Protein AF-A0A7Y4RBD1-F1 (afdb_monomer)

Mean predicted aligned error: 9.97 Å

Secondary structure (DSSP, 8-state):
-----------------------PPPPSS-SSEEEEEE-GGGGGSSSP-SEE-TT-SSS-S-EEEETT-B-SSS-B-EEEEEEEE-TTSSSEEEEEEEEEEEEEB-SSSB--GGGT-EEEEEEEEE-S-EEE-STT---EEEE----SGGG--EEEEEE--SSS--EEEEEEE--TT--SSS--EEEEEE-STTSSSSS-TT-TTSS---EEEEEEEESS-TTSPPTT-EEEEEEEEEPPPHHHHHHHHHHHHHHHHTTSSSS----

Nearest PDB structures (foldseek):
  6yf7-assembly1_AA  TM=3.918E-01  e=2.976E+00  Marine phage AC
  8abt-assembly2_B  TM=4.233E-01  e=2.542E+00  Novosphingobium aromaticivorans DSM 12444
  2qux-assembly5_M  TM=3.491E-01  e=3.672E+00  Pseudomonas phage PP7
  6yfr-assembly1_AA  TM=3.112E-01  e=5.590E+00  Leviviridae sp.

Structure (mmCIF, N/CA/C/O backbone):
data_AF-A0A7Y4RBD1-F1
#
_entry.id   AF-A0A7Y4RBD1-F1
#
loop_
_atom_site.group_PDB
_atom_site.id
_atom_site.type_symbol
_atom_site.label_atom_id
_atom_site.label_alt_id
_atom_site.label_comp_id
_atom_site.label_asym_id
_atom_site.label_entity_id
_atom_site.label_seq_id
_atom_site.pdbx_PDB_ins_code
_atom_site.Cartn_x
_atom_site.Cartn_y
_atom_site.Cartn_z
_atom_site.occupancy
_atom_site.B_iso_or_equiv
_atom_site.auth_seq_id
_atom_site.auth_comp_id
_atom_site.auth_asym_id
_atom_site.auth_atom_id
_atom_site.pdbx_PDB_model_num
ATOM 1 N N . MET A 1 1 ? -43.561 -37.156 64.178 1.00 43.19 1 MET A N 1
ATOM 2 C CA . MET A 1 1 ? -43.029 -37.686 62.901 1.00 43.19 1 MET A CA 1
ATOM 3 C C . MET A 1 1 ? -43.975 -37.217 61.803 1.00 43.19 1 MET A C 1
ATOM 5 O O . MET A 1 1 ? -45.138 -37.554 61.901 1.00 43.19 1 MET A O 1
ATOM 9 N N . GLY A 1 2 ? -43.644 -36.384 60.822 1.00 47.69 2 GLY A N 1
ATOM 10 C CA . GLY A 1 2 ? -42.407 -35.719 60.418 1.00 47.69 2 GLY A CA 1
ATOM 11 C C . GLY A 1 2 ? -42.766 -34.388 59.729 1.00 47.69 2 GLY A C 1
ATOM 12 O O . GLY A 1 2 ? -43.916 -34.171 59.350 1.00 47.69 2 GLY A O 1
ATOM 13 N N . LEU A 1 3 ? -41.796 -33.476 59.694 1.00 46.38 3 LEU A N 1
ATOM 14 C CA . LEU A 1 3 ? -41.940 -32.044 59.426 1.00 46.38 3 LEU A CA 1
ATOM 15 C C . LEU A 1 3 ? -42.370 -31.683 57.993 1.00 46.38 3 LEU A C 1
ATOM 17 O O . LEU A 1 3 ? -41.981 -32.323 57.021 1.00 46.38 3 LEU A O 1
ATOM 21 N N . ARG A 1 4 ? -43.126 -30.581 57.909 1.00 51.19 4 ARG A N 1
ATOM 22 C CA . ARG A 1 4 ? -43.516 -29.851 56.696 1.00 51.19 4 ARG A CA 1
ATOM 23 C C . ARG A 1 4 ? -42.277 -29.228 56.039 1.00 51.19 4 ARG A C 1
ATOM 25 O O . ARG A 1 4 ? -41.539 -28.514 56.712 1.00 51.19 4 ARG A O 1
ATOM 32 N N . GLN A 1 5 ? -42.071 -29.464 54.744 1.00 52.91 5 GLN A N 1
ATOM 33 C CA . GLN A 1 5 ? -41.089 -28.731 53.941 1.00 52.91 5 GLN A CA 1
ATOM 34 C C . GLN A 1 5 ? -41.754 -27.485 53.352 1.00 52.91 5 GLN A C 1
ATOM 36 O O . GLN A 1 5 ? -42.644 -27.579 52.511 1.00 52.91 5 GLN A O 1
ATOM 41 N N . SER A 1 6 ? -41.332 -26.320 53.836 1.00 53.28 6 SER A N 1
ATOM 42 C CA . SER A 1 6 ? -41.699 -25.013 53.297 1.00 53.28 6 SER A CA 1
ATOM 43 C C . SER A 1 6 ? -40.675 -24.633 52.231 1.00 53.28 6 SER A C 1
ATOM 45 O O . SER A 1 6 ? -39.512 -24.392 52.551 1.00 53.28 6 SER A O 1
ATOM 47 N N . SER A 1 7 ? -41.084 -24.601 50.966 1.00 49.94 7 SER A N 1
ATOM 48 C CA . SER A 1 7 ? -40.247 -24.132 49.861 1.00 49.94 7 SER A CA 1
ATOM 49 C C . SER A 1 7 ? -40.145 -22.606 49.911 1.00 49.94 7 SER A C 1
ATOM 51 O O . SER A 1 7 ? -41.142 -21.904 49.755 1.00 49.94 7 SER A O 1
ATOM 53 N N . VAL A 1 8 ? -38.940 -22.094 50.155 1.00 46.81 8 VAL A N 1
ATOM 54 C CA . VAL A 1 8 ? -38.620 -20.665 50.077 1.00 46.81 8 VAL A CA 1
ATOM 55 C C . VAL A 1 8 ? -38.422 -20.312 48.603 1.00 46.81 8 VAL A C 1
ATOM 57 O O . VAL A 1 8 ? -37.475 -20.778 47.975 1.00 46.81 8 VAL A O 1
ATOM 60 N N . ALA A 1 9 ? -39.328 -19.512 48.043 1.00 48.12 9 ALA A N 1
ATOM 61 C CA . ALA A 1 9 ? -39.151 -18.922 46.723 1.00 48.12 9 ALA A CA 1
ATOM 62 C C . ALA A 1 9 ? -38.163 -17.749 46.829 1.00 48.12 9 ALA A C 1
ATOM 64 O O . ALA A 1 9 ? -38.445 -16.751 47.491 1.00 48.12 9 ALA A O 1
ATOM 65 N N . ALA A 1 10 ? -36.997 -17.882 46.199 1.00 50.62 10 ALA A N 1
ATOM 66 C CA . ALA A 1 10 ? -36.049 -16.789 46.037 1.00 50.62 10 ALA A CA 1
ATOM 67 C C . ALA A 1 10 ? -36.540 -15.862 44.914 1.00 50.62 10 ALA A C 1
ATOM 69 O O . ALA A 1 10 ? -36.564 -16.243 43.745 1.00 50.62 10 ALA A O 1
ATOM 70 N N . LEU A 1 11 ? -36.958 -14.652 45.283 1.00 50.50 11 LEU A N 1
ATOM 71 C CA . LEU A 1 11 ? -37.305 -13.584 44.351 1.00 50.50 11 LEU A CA 1
ATOM 72 C C . LEU A 1 11 ? -36.007 -12.883 43.917 1.00 50.50 11 LEU A C 1
ATOM 74 O O . LEU A 1 11 ? -35.424 -12.125 44.690 1.00 50.50 11 LEU A O 1
ATOM 78 N N . ALA A 1 12 ? -35.534 -13.157 42.702 1.00 48.00 12 ALA A N 1
ATOM 79 C CA . ALA A 1 12 ? -34.429 -12.418 42.100 1.00 48.00 12 ALA A CA 1
ATOM 80 C C . ALA A 1 12 ? -34.956 -11.079 41.558 1.00 48.00 12 ALA A C 1
ATOM 82 O O . ALA A 1 12 ? -35.738 -11.048 40.610 1.00 48.00 12 ALA A O 1
ATOM 83 N N . VAL A 1 13 ? -34.551 -9.971 42.181 1.00 46.75 13 VAL A N 1
ATOM 84 C CA . VAL A 1 13 ? -34.830 -8.614 41.691 1.00 46.75 13 VAL A CA 1
ATOM 85 C C . VAL A 1 13 ? -33.753 -8.254 40.670 1.00 46.75 13 VAL A C 1
ATOM 87 O O . VAL A 1 13 ? -32.614 -7.980 41.039 1.00 46.75 13 VAL A O 1
ATOM 90 N N . ALA A 1 14 ? -34.104 -8.271 39.385 1.00 44.75 14 ALA A N 1
ATOM 91 C CA . ALA A 1 14 ? -33.268 -7.723 38.323 1.00 44.75 14 ALA A CA 1
ATOM 92 C C . ALA A 1 14 ? -33.472 -6.201 38.271 1.00 44.75 14 ALA A C 1
ATOM 94 O O . ALA A 1 14 ? -34.523 -5.719 37.850 1.00 44.75 14 ALA A O 1
ATOM 95 N N . VAL A 1 15 ? -32.485 -5.438 38.741 1.00 48.25 15 VAL A N 1
ATOM 96 C CA . VAL A 1 15 ? -32.453 -3.980 38.576 1.00 48.25 15 VAL A CA 1
ATOM 97 C C . VAL A 1 15 ? -31.953 -3.685 37.162 1.00 48.25 15 VAL A C 1
ATOM 99 O O . VAL A 1 15 ? -30.775 -3.871 36.869 1.00 48.25 15 VAL A O 1
ATOM 102 N N . LEU A 1 16 ? -32.855 -3.249 36.281 1.00 37.78 16 LEU A N 1
ATOM 103 C CA . LEU A 1 16 ? -32.509 -2.745 34.952 1.00 37.78 16 LEU A CA 1
ATOM 104 C C . LEU A 1 16 ? -32.032 -1.292 35.098 1.00 37.78 16 LEU A C 1
ATOM 106 O O . LEU A 1 16 ? -32.837 -0.368 35.211 1.00 37.78 16 LEU A O 1
ATOM 110 N N . VAL A 1 17 ? -30.718 -1.087 35.148 1.00 45.19 17 VAL A N 1
ATOM 111 C CA . VAL A 1 17 ? -30.119 0.248 35.041 1.00 45.19 17 VAL A CA 1
ATOM 112 C C . VAL A 1 17 ? -30.058 0.598 33.555 1.00 45.19 17 VAL A C 1
ATOM 114 O O . VAL A 1 17 ? -29.161 0.146 32.851 1.00 45.19 17 VAL A O 1
ATOM 117 N N . LEU A 1 18 ? -31.021 1.386 33.063 1.00 45.66 18 LEU A N 1
ATOM 118 C CA . LEU A 1 18 ? -30.888 2.070 31.773 1.00 45.66 18 LEU A CA 1
ATOM 119 C C . LEU A 1 18 ? -29.942 3.262 31.958 1.00 45.66 18 LEU A C 1
ATOM 121 O O . LEU A 1 18 ? -30.374 4.388 32.202 1.00 45.66 18 LEU A O 1
ATOM 125 N N . GLY A 1 19 ? -28.640 2.997 31.898 1.00 47.56 19 GLY A N 1
ATOM 126 C CA . GLY A 1 19 ? -27.662 4.040 31.619 1.00 47.56 19 GLY A CA 1
ATOM 127 C C . GLY A 1 19 ? -27.772 4.423 30.147 1.00 47.56 19 GLY A C 1
ATOM 128 O O . GLY A 1 19 ? -27.856 3.542 29.293 1.00 47.56 19 GLY A O 1
ATOM 129 N N . ALA A 1 20 ? -27.783 5.722 29.849 1.00 47.00 20 ALA A N 1
ATOM 130 C CA . ALA A 1 20 ? -27.522 6.206 28.502 1.00 47.00 20 ALA A CA 1
ATOM 131 C C . ALA A 1 20 ? -26.067 5.856 28.166 1.00 47.00 20 ALA A C 1
ATOM 133 O O . ALA A 1 20 ? -25.147 6.607 28.479 1.00 47.00 20 ALA A O 1
ATOM 134 N N . VAL A 1 21 ? -25.856 4.662 27.622 1.00 50.75 21 VAL A N 1
ATOM 135 C CA . VAL A 1 21 ? -24.614 4.325 26.940 1.00 50.75 21 VAL A CA 1
ATOM 136 C C . VAL A 1 21 ? -24.579 5.195 25.694 1.00 50.75 21 VAL A C 1
ATOM 138 O O . VAL A 1 21 ? -25.470 5.106 24.849 1.00 50.75 21 VAL A O 1
ATOM 141 N N . GLY A 1 22 ? -23.610 6.109 25.630 1.00 52.59 22 GLY A N 1
ATOM 142 C CA . GLY A 1 22 ? -23.275 6.748 24.367 1.00 52.59 22 GLY A CA 1
ATOM 143 C C . GLY A 1 22 ? -22.964 5.629 23.385 1.00 52.59 22 GLY A C 1
ATOM 144 O O . GLY A 1 22 ? -22.126 4.780 23.678 1.00 52.59 22 GLY A O 1
ATOM 145 N N . VAL A 1 23 ? -23.710 5.571 22.288 1.00 55.53 23 VAL A N 1
ATOM 146 C CA . VAL A 1 23 ? -23.393 4.671 21.186 1.00 55.53 23 VAL A CA 1
ATOM 147 C C . VAL A 1 23 ? -22.118 5.241 20.576 1.00 55.53 23 VAL A C 1
ATOM 149 O O . VAL A 1 23 ? -22.179 6.247 19.877 1.00 55.53 23 VAL A O 1
ATOM 152 N N . GLN A 1 24 ? -20.962 4.684 20.935 1.00 60.91 24 GLN A N 1
ATOM 153 C CA . GLN A 1 24 ? -19.798 4.814 20.067 1.00 60.91 24 GLN A CA 1
ATOM 154 C C . GLN A 1 24 ? -20.126 4.016 18.809 1.00 60.91 24 GLN A C 1
ATOM 156 O O . GLN A 1 24 ? -20.654 2.906 18.916 1.00 60.91 24 GLN A O 1
ATOM 161 N N . ALA A 1 25 ? -19.901 4.618 17.643 1.00 63.06 25 ALA A N 1
ATOM 162 C CA . ALA A 1 25 ? -19.898 3.858 16.407 1.00 63.06 25 ALA A CA 1
ATOM 163 C C . ALA A 1 25 ? -18.820 2.778 16.547 1.00 63.06 25 ALA A C 1
ATOM 165 O O . ALA A 1 25 ? -17.717 3.064 17.024 1.00 63.06 25 ALA A O 1
ATOM 166 N N . ASP A 1 26 ? -19.172 1.536 16.222 1.00 68.31 26 ASP A N 1
ATOM 167 C CA . ASP A 1 26 ? -18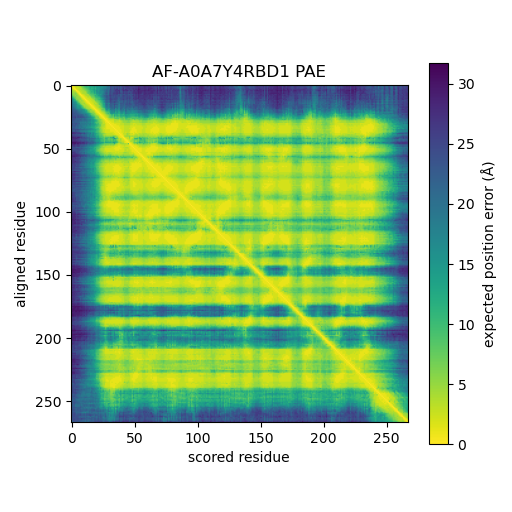.164 0.494 16.093 1.00 68.31 26 ASP A CA 1
ATOM 168 C C . ASP A 1 26 ? -17.244 0.911 14.936 1.00 68.31 26 ASP A C 1
ATOM 170 O O . ASP A 1 26 ? -17.756 1.370 13.913 1.00 68.31 26 ASP A O 1
ATOM 174 N N . PRO A 1 27 ? -15.913 0.808 15.086 1.00 73.69 27 PRO A N 1
ATOM 175 C CA . PRO A 1 27 ? -15.009 1.168 14.007 1.00 73.69 27 PRO A CA 1
ATOM 176 C C . PRO A 1 27 ? -15.310 0.305 12.780 1.00 73.69 27 PRO A C 1
ATOM 178 O O . PRO A 1 27 ? -15.583 -0.894 12.904 1.00 73.69 27 PRO A O 1
ATOM 181 N N . ILE A 1 28 ? -15.208 0.918 11.601 1.00 84.31 28 ILE A N 1
ATOM 182 C CA . ILE A 1 28 ? -15.445 0.282 10.299 1.00 84.31 28 ILE A CA 1
ATOM 183 C C . ILE A 1 28 ? -14.652 -1.023 10.114 1.00 84.31 28 ILE A C 1
ATOM 185 O O . ILE A 1 28 ? -15.106 -1.980 9.483 1.00 84.31 28 ILE A O 1
ATOM 189 N N . LEU A 1 29 ? -13.465 -1.078 10.723 1.00 88.94 29 LEU A N 1
ATOM 190 C CA . LEU A 1 29 ? -12.596 -2.240 10.813 1.00 88.94 29 LEU A CA 1
ATOM 191 C C . LEU A 1 29 ? -12.213 -2.488 12.273 1.00 88.94 29 LEU A C 1
ATOM 193 O O . LEU A 1 29 ? -11.872 -1.567 13.014 1.00 88.94 29 LEU A O 1
ATOM 197 N N . GLY A 1 30 ? -12.226 -3.757 12.676 1.00 90.81 30 GLY A N 1
ATOM 198 C CA . GLY A 1 30 ? -11.670 -4.181 13.957 1.00 90.81 30 GLY A CA 1
ATOM 199 C C . GLY A 1 30 ? -10.154 -4.368 13.886 1.00 90.81 30 GLY A C 1
ATOM 200 O O . GLY A 1 30 ? -9.563 -4.391 12.811 1.00 90.81 30 GLY A O 1
ATOM 201 N N . ASN A 1 31 ? -9.516 -4.559 15.042 1.00 93.44 31 ASN A N 1
ATOM 202 C CA . ASN A 1 31 ? -8.099 -4.921 15.072 1.00 93.44 31 ASN A CA 1
ATOM 203 C C . ASN A 1 31 ? -7.906 -6.335 14.513 1.00 93.44 31 ASN A C 1
ATOM 205 O O . ASN A 1 31 ? -8.300 -7.310 15.159 1.00 93.44 31 ASN A O 1
ATOM 209 N N . ASP A 1 32 ? -7.306 -6.436 13.331 1.00 95.56 32 ASP A N 1
ATOM 210 C CA . ASP A 1 32 ? -6.966 -7.686 12.657 1.00 95.56 32 ASP A CA 1
ATOM 211 C C . ASP A 1 32 ? -5.961 -7.412 11.525 1.00 95.56 32 ASP A C 1
ATOM 213 O O . ASP A 1 32 ? -5.637 -6.263 11.210 1.00 95.56 32 ASP A O 1
ATOM 217 N N . THR A 1 33 ? -5.499 -8.478 10.877 1.00 96.88 33 THR A N 1
ATOM 218 C CA . THR A 1 33 ? -4.824 -8.388 9.586 1.00 96.88 33 THR A CA 1
ATOM 219 C C . THR A 1 33 ? -5.824 -8.666 8.469 1.00 96.88 33 THR A C 1
ATOM 221 O O . THR A 1 33 ? -6.526 -9.669 8.510 1.00 96.88 33 THR A O 1
ATOM 224 N N . TYR A 1 34 ? -5.843 -7.837 7.433 1.00 97.00 34 TYR A N 1
ATOM 225 C CA . TYR A 1 34 ? -6.737 -7.937 6.279 1.00 97.00 34 TYR A CA 1
ATOM 226 C C . TYR A 1 34 ? -5.944 -8.132 4.990 1.00 97.00 34 TYR A C 1
ATOM 228 O O . TYR A 1 34 ? -4.826 -7.627 4.874 1.00 97.00 34 TYR A O 1
ATOM 236 N N . PHE A 1 35 ? -6.515 -8.838 4.013 1.00 97.50 35 PHE A N 1
ATOM 237 C CA . PHE A 1 35 ? -5.991 -8.812 2.645 1.00 97.50 35 PHE A CA 1
ATOM 238 C C . PHE A 1 35 ? -6.267 -7.456 1.990 1.00 97.50 35 PHE A C 1
ATOM 240 O O . PHE A 1 35 ? -7.248 -6.792 2.320 1.00 97.50 35 PHE A O 1
ATOM 247 N N . LEU A 1 36 ? -5.407 -7.037 1.067 1.00 97.31 36 LEU A N 1
ATOM 248 C CA . LEU A 1 36 ? -5.604 -5.842 0.252 1.00 97.31 36 LEU A CA 1
ATOM 249 C C . LEU A 1 36 ? -5.723 -6.219 -1.221 1.00 97.31 36 LEU A C 1
ATOM 251 O O . LEU A 1 36 ? -4.966 -7.052 -1.714 1.00 97.31 36 LEU A O 1
ATOM 255 N N . HIS A 1 37 ? -6.622 -5.536 -1.922 1.00 95.69 37 HIS A N 1
ATOM 256 C CA . HIS A 1 37 ? -6.875 -5.721 -3.350 1.00 95.69 37 HIS A CA 1
ATOM 257 C C . HIS A 1 37 ? -6.731 -4.400 -4.094 1.00 95.69 37 HIS A C 1
ATOM 259 O O . HIS A 1 37 ? -6.863 -3.325 -3.498 1.00 95.69 37 HIS A O 1
ATOM 265 N N . ASN A 1 38 ? -6.507 -4.443 -5.406 1.00 94.56 38 ASN A N 1
ATOM 266 C CA . ASN A 1 38 ? -6.506 -3.212 -6.185 1.00 94.56 38 ASN A CA 1
ATOM 267 C C . ASN A 1 38 ? -7.878 -2.542 -6.105 1.00 94.56 38 ASN A C 1
ATOM 269 O O . ASN A 1 38 ? -8.924 -3.195 -6.122 1.00 94.56 38 ASN A O 1
ATOM 273 N N . HIS A 1 39 ? -7.893 -1.215 -6.097 1.00 91.12 39 HIS A N 1
ATOM 274 C CA . HIS A 1 39 ? -9.149 -0.505 -6.274 1.00 91.12 39 HIS A CA 1
ATOM 275 C C . HIS A 1 39 ? -9.611 -0.597 -7.740 1.00 91.12 39 HIS A C 1
ATOM 277 O O . HIS A 1 39 ? -8.777 -0.431 -8.635 1.00 91.12 39 HIS A O 1
ATOM 283 N N . PRO A 1 40 ? -10.917 -0.742 -8.038 1.00 87.56 40 PRO A N 1
ATOM 284 C CA . PRO A 1 40 ? -11.424 -0.736 -9.417 1.00 87.56 40 PRO A CA 1
ATOM 285 C C . PRO A 1 40 ? -10.969 0.485 -10.248 1.00 87.56 40 PRO A C 1
ATOM 287 O O . PRO A 1 40 ? -10.666 0.361 -11.441 1.00 87.56 40 PRO A O 1
ATOM 290 N N . ASP A 1 41 ? -10.834 1.646 -9.598 1.00 82.94 41 ASP A N 1
ATOM 291 C CA . ASP A 1 41 ? -10.324 2.888 -10.209 1.00 82.94 41 ASP A CA 1
ATOM 292 C C . ASP A 1 41 ? -8.837 2.886 -10.554 1.00 82.94 41 ASP A C 1
ATOM 294 O O . ASP A 1 41 ? -8.406 3.745 -11.327 1.00 82.94 41 ASP A O 1
ATOM 298 N N . GLY A 1 42 ? -8.041 1.937 -10.058 1.00 77.19 42 GLY A N 1
ATOM 299 C CA . GLY A 1 42 ? -6.645 1.822 -10.485 1.00 77.19 42 GLY A CA 1
ATOM 300 C C . GLY A 1 42 ? -6.544 1.654 -12.008 1.00 77.19 42 GLY A C 1
ATOM 301 O O . GLY A 1 42 ? -5.620 2.151 -12.645 1.00 77.19 42 GLY A O 1
ATOM 302 N N . SER A 1 43 ? -7.572 1.069 -12.637 1.00 76.81 43 SER A N 1
ATOM 303 C CA . SER A 1 43 ? -7.661 0.918 -14.094 1.00 76.81 43 SER A CA 1
ATOM 304 C C . SER A 1 43 ? -7.876 2.226 -14.872 1.00 76.81 43 SER A C 1
ATOM 306 O O . SER A 1 43 ? -7.662 2.243 -16.085 1.00 76.81 43 SER A O 1
ATOM 308 N N . VAL A 1 44 ? -8.251 3.333 -14.213 1.00 74.06 44 VAL A N 1
ATOM 309 C CA . VAL A 1 44 ? -8.372 4.661 -14.852 1.00 74.06 44 VAL A CA 1
ATOM 310 C C . VAL A 1 44 ? -7.014 5.146 -15.368 1.00 74.06 44 VAL A C 1
ATOM 312 O O . VAL A 1 44 ? -6.948 5.909 -16.336 1.00 74.06 44 VAL A O 1
ATOM 315 N N . ARG A 1 45 ? -5.919 4.686 -14.753 1.00 70.88 45 ARG A N 1
ATOM 316 C CA . ARG A 1 45 ? -4.543 4.942 -15.187 1.00 70.88 45 ARG A CA 1
ATOM 317 C C . ARG A 1 45 ? -3.811 3.607 -15.360 1.00 70.88 45 ARG A C 1
ATOM 319 O O . ARG A 1 45 ? -2.990 3.271 -14.515 1.00 70.88 45 ARG A O 1
ATOM 326 N N . PRO A 1 46 ? -4.117 2.853 -16.432 1.00 72.56 46 PRO A N 1
ATOM 327 C CA . PRO A 1 46 ? -3.671 1.474 -16.579 1.00 72.56 46 PRO A CA 1
ATOM 328 C C . PRO A 1 46 ? -2.137 1.345 -16.523 1.00 72.56 46 PRO A C 1
ATOM 330 O O . PRO A 1 46 ? -1.451 2.241 -17.030 1.00 72.56 46 PRO A O 1
ATOM 333 N N . PRO A 1 47 ? -1.602 0.227 -15.983 1.00 82.56 47 PRO A N 1
ATOM 334 C CA . PRO A 1 47 ? -2.324 -0.962 -15.516 1.00 82.56 47 PRO A CA 1
ATOM 335 C C . PRO A 1 47 ? -3.051 -0.739 -14.180 1.00 82.56 47 PRO A C 1
ATOM 337 O O . PRO A 1 47 ? -2.827 0.258 -13.504 1.00 82.56 47 PRO A O 1
ATOM 340 N N . LEU A 1 48 ? -3.954 -1.664 -13.836 1.00 89.44 48 LEU A N 1
ATOM 341 C CA . LEU A 1 48 ? -4.609 -1.707 -12.526 1.00 89.44 48 LEU A CA 1
ATOM 342 C C . LEU A 1 48 ? -3.541 -1.796 -11.420 1.00 89.44 48 LEU A C 1
ATOM 344 O O . LEU A 1 48 ? -2.554 -2.508 -11.591 1.00 89.44 48 LEU A O 1
ATOM 348 N N . TYR A 1 49 ? -3.720 -1.056 -10.326 1.00 94.25 49 TYR A N 1
ATOM 349 C CA . TYR A 1 49 ? -2.721 -0.962 -9.265 1.00 94.25 49 TYR A CA 1
ATOM 350 C C . TYR A 1 49 ? -3.355 -0.741 -7.889 1.00 94.25 49 TYR A C 1
ATOM 352 O O . TYR A 1 49 ? -4.452 -0.186 -7.790 1.00 94.25 49 TYR A O 1
ATOM 360 N N . GLY A 1 50 ? -2.623 -1.152 -6.853 1.00 95.81 50 GLY A N 1
ATOM 361 C CA . GLY A 1 50 ? -2.875 -0.851 -5.443 1.00 95.81 50 GLY A CA 1
ATOM 362 C C . GLY A 1 50 ? -1.894 0.183 -4.880 1.00 95.81 50 GLY A C 1
ATOM 363 O O . GLY A 1 50 ? -2.210 0.918 -3.943 1.00 95.81 50 GLY A O 1
ATOM 364 N N . LEU A 1 51 ? -0.712 0.275 -5.502 1.00 97.06 51 LEU A N 1
ATOM 365 C CA . LEU A 1 51 ? 0.337 1.251 -5.217 1.00 97.06 51 LEU A CA 1
ATOM 366 C C . LEU A 1 51 ? 0.921 1.808 -6.521 1.00 97.06 51 LEU A C 1
ATOM 368 O O . LEU A 1 51 ? 1.207 1.058 -7.462 1.00 97.06 51 LEU A O 1
ATOM 372 N N . ARG A 1 52 ? 1.151 3.121 -6.559 1.00 95.50 52 ARG A N 1
ATOM 373 C CA . ARG A 1 52 ? 1.842 3.812 -7.650 1.00 95.50 52 ARG A CA 1
ATOM 374 C C . ARG A 1 52 ? 2.976 4.673 -7.102 1.00 95.50 52 ARG A C 1
ATOM 376 O O . ARG A 1 52 ? 2.786 5.397 -6.134 1.00 95.50 52 ARG A O 1
ATOM 383 N N . LEU A 1 53 ? 4.152 4.600 -7.728 1.00 95.06 53 LEU A N 1
ATOM 384 C CA . LEU A 1 53 ? 5.369 5.319 -7.327 1.00 95.06 53 LEU A CA 1
ATOM 385 C C . LEU A 1 53 ? 6.082 5.894 -8.559 1.00 95.06 53 LEU A C 1
ATOM 387 O O . LEU A 1 53 ? 7.065 5.351 -9.056 1.00 95.06 53 LEU A O 1
ATOM 391 N N . ASP A 1 54 ? 5.591 7.001 -9.103 1.00 92.12 54 ASP A N 1
ATOM 392 C CA . ASP A 1 54 ? 6.152 7.547 -10.344 1.00 92.12 54 ASP A CA 1
ATOM 393 C C . ASP A 1 54 ? 7.639 7.923 -10.185 1.00 92.12 54 ASP A C 1
ATOM 395 O O . ASP A 1 54 ? 8.059 8.522 -9.195 1.00 92.12 54 ASP A O 1
ATOM 399 N N . ASN A 1 55 ? 8.440 7.614 -11.203 1.00 91.81 55 ASN A N 1
ATOM 400 C CA . ASN A 1 55 ? 9.893 7.786 -11.238 1.00 91.81 55 ASN A CA 1
ATOM 401 C C . ASN A 1 55 ? 10.640 6.998 -10.144 1.00 91.81 55 ASN A C 1
ATOM 403 O O . ASN A 1 55 ? 11.651 7.466 -9.624 1.00 91.81 55 ASN A O 1
ATOM 407 N N . LEU A 1 56 ? 10.159 5.803 -9.788 1.00 89.12 56 LEU A N 1
ATOM 408 C CA . LEU A 1 56 ? 10.858 4.897 -8.877 1.00 89.12 56 LEU A CA 1
ATOM 409 C C . LEU A 1 56 ? 12.141 4.342 -9.523 1.00 89.12 56 LEU A C 1
ATOM 411 O O . LEU A 1 56 ? 12.132 3.378 -10.286 1.00 89.12 56 LEU A O 1
ATOM 415 N N . GLY A 1 57 ? 13.278 4.951 -9.204 1.00 81.69 57 GLY A N 1
ATOM 416 C CA . GLY A 1 57 ? 14.595 4.501 -9.649 1.00 81.69 57 GLY A CA 1
ATOM 417 C C . GLY A 1 57 ? 15.197 5.352 -10.761 1.00 81.69 57 GLY A C 1
ATOM 418 O O . GLY A 1 57 ? 14.967 6.552 -10.852 1.00 81.69 57 GLY A O 1
ATOM 419 N N . THR A 1 58 ? 16.056 4.746 -11.583 1.00 80.44 58 THR A N 1
ATOM 420 C CA . THR A 1 58 ? 16.912 5.492 -12.525 1.00 80.44 58 THR A CA 1
ATOM 421 C C . THR A 1 58 ? 16.240 5.819 -13.855 1.00 80.44 58 THR A C 1
ATOM 423 O O . THR A 1 58 ? 16.742 6.656 -14.606 1.00 80.44 58 THR A O 1
ATOM 426 N N . VAL A 1 59 ? 15.120 5.164 -14.168 1.00 85.69 59 VAL A N 1
ATOM 427 C CA . VAL A 1 59 ? 14.357 5.384 -15.398 1.00 85.69 59 VAL A CA 1
ATOM 428 C C . VAL A 1 59 ? 13.081 6.133 -15.048 1.00 85.69 59 VAL A C 1
ATOM 430 O O . VAL A 1 59 ? 12.273 5.641 -14.263 1.00 85.69 59 VAL A O 1
ATOM 433 N N . ALA A 1 60 ? 12.905 7.309 -15.651 1.00 90.69 60 ALA A N 1
ATOM 434 C CA . ALA A 1 60 ? 11.693 8.103 -15.502 1.00 90.69 60 ALA A CA 1
ATOM 435 C C . ALA A 1 60 ? 10.483 7.390 -16.126 1.00 90.69 60 ALA A C 1
ATOM 437 O O . ALA A 1 60 ? 10.597 6.786 -17.196 1.00 90.69 60 ALA A O 1
ATOM 438 N N . GLY A 1 61 ? 9.327 7.501 -15.479 1.00 91.56 61 GLY A N 1
ATOM 439 C CA . GLY A 1 61 ? 8.074 6.897 -15.921 1.00 91.56 61 GLY A CA 1
ATOM 440 C C . GLY A 1 61 ? 7.184 6.468 -14.762 1.00 91.56 61 GLY A C 1
ATOM 441 O O . GLY A 1 61 ? 7.542 6.620 -13.597 1.00 91.56 61 GLY A O 1
ATOM 442 N N . ASP A 1 62 ? 6.021 5.927 -15.093 1.00 91.94 62 ASP A N 1
ATOM 443 C CA . ASP A 1 62 ? 5.027 5.516 -14.105 1.00 91.94 62 ASP A CA 1
ATOM 444 C C . ASP A 1 62 ? 5.389 4.127 -13.575 1.00 91.94 62 ASP A C 1
ATOM 446 O O . ASP A 1 62 ? 5.547 3.201 -14.372 1.00 91.94 62 ASP A O 1
ATOM 450 N N . TYR A 1 63 ? 5.504 3.956 -12.258 1.00 94.62 63 TYR A N 1
ATOM 451 C CA . TYR A 1 63 ? 5.673 2.629 -11.659 1.00 94.62 63 TYR A CA 1
ATOM 452 C C . TYR A 1 63 ? 4.407 2.257 -10.923 1.00 94.62 63 TYR A C 1
ATOM 454 O O . TYR A 1 63 ? 3.895 3.034 -10.124 1.00 94.62 63 TYR A O 1
ATOM 462 N N . THR A 1 64 ? 3.907 1.064 -11.206 1.00 95.69 64 THR A N 1
ATOM 463 C CA . THR A 1 64 ? 2.637 0.568 -10.672 1.00 95.69 64 THR A CA 1
ATOM 464 C C . THR A 1 64 ? 2.838 -0.828 -10.118 1.00 95.69 64 THR A C 1
ATOM 466 O O . THR A 1 64 ? 3.665 -1.588 -10.629 1.00 95.69 64 THR A O 1
ATOM 469 N N . PHE A 1 65 ? 2.090 -1.152 -9.074 1.00 96.75 65 PHE A N 1
ATOM 470 C CA . PHE A 1 65 ? 2.191 -2.411 -8.353 1.00 96.75 65 PHE A CA 1
ATOM 471 C C . PHE A 1 65 ? 0.790 -2.975 -8.141 1.00 96.75 65 PHE A C 1
ATOM 473 O O . PHE A 1 65 ? -0.086 -2.296 -7.602 1.00 96.75 65 PHE A O 1
ATOM 480 N N . ASP A 1 66 ? 0.589 -4.193 -8.629 1.00 96.56 66 ASP A N 1
ATOM 481 C CA . ASP A 1 66 ? -0.699 -4.873 -8.725 1.00 96.56 66 ASP A CA 1
ATOM 482 C C . ASP A 1 66 ? -0.856 -5.841 -7.547 1.00 96.56 66 ASP A C 1
ATOM 484 O O . ASP A 1 66 ? -0.091 -6.794 -7.409 1.00 96.56 66 ASP A O 1
ATOM 488 N N . PHE A 1 67 ? -1.838 -5.574 -6.685 1.00 97.56 67 PHE A N 1
ATOM 489 C CA . PHE A 1 67 ? -2.098 -6.339 -5.460 1.00 97.56 67 PHE A CA 1
ATOM 490 C C . PHE A 1 67 ? -2.794 -7.679 -5.734 1.00 97.56 67 PHE A C 1
ATOM 492 O O . PHE A 1 67 ? -2.785 -8.553 -4.874 1.00 97.56 67 PHE A O 1
ATOM 499 N N . ASP A 1 68 ? -3.338 -7.860 -6.939 1.00 96.69 68 ASP A N 1
ATOM 500 C CA . ASP A 1 68 ? -4.073 -9.050 -7.373 1.00 96.69 68 ASP A CA 1
ATOM 501 C C . ASP A 1 68 ? -3.327 -9.822 -8.476 1.00 96.69 68 ASP A C 1
ATOM 503 O O . ASP A 1 68 ? -3.888 -10.723 -9.112 1.00 96.69 68 ASP A O 1
ATOM 507 N N . TYR A 1 69 ? -2.058 -9.481 -8.733 1.00 96.12 69 TYR A N 1
ATOM 508 C CA . TYR A 1 69 ? -1.281 -10.118 -9.787 1.00 96.12 69 TYR A CA 1
ATOM 509 C C . TYR A 1 69 ? -1.073 -11.605 -9.498 1.00 96.12 69 TYR A C 1
ATOM 511 O O . TYR A 1 69 ? -0.716 -12.000 -8.388 1.00 96.12 69 TYR A O 1
ATOM 519 N N . SER A 1 70 ? -1.203 -12.433 -10.535 1.00 96.25 70 SER A N 1
ATOM 520 C CA . SER A 1 70 ? -0.837 -13.848 -10.506 1.00 96.25 70 SER A CA 1
ATOM 521 C C . SER A 1 70 ? -0.030 -14.208 -11.747 1.00 96.25 70 SER A C 1
ATOM 523 O O . SER A 1 70 ? -0.427 -13.894 -12.871 1.00 96.25 70 SER A O 1
ATOM 525 N N . ASP A 1 71 ? 1.085 -14.915 -11.561 1.00 94.06 71 ASP A N 1
ATOM 526 C CA . ASP A 1 71 ? 1.951 -15.347 -12.665 1.00 94.06 71 ASP A CA 1
ATOM 527 C C . ASP A 1 71 ? 1.425 -16.592 -13.407 1.00 94.06 71 ASP A C 1
ATOM 529 O O . ASP A 1 71 ? 2.016 -17.043 -14.390 1.00 94.06 71 ASP A O 1
ATOM 533 N N . GLY A 1 72 ? 0.321 -17.181 -12.929 1.00 95.69 72 GLY A N 1
ATOM 534 C CA . GLY A 1 72 ? -0.253 -18.424 -13.451 1.00 95.69 72 GLY A CA 1
ATOM 535 C C . GLY A 1 72 ? 0.573 -19.688 -13.159 1.00 95.69 72 GLY A C 1
ATOM 536 O O . GLY A 1 72 ? 0.115 -20.792 -13.454 1.00 95.69 72 GLY A O 1
ATOM 537 N N . ALA A 1 73 ? 1.757 -19.553 -12.557 1.00 94.31 73 ALA A N 1
ATOM 538 C CA . ALA A 1 73 ? 2.624 -20.632 -12.084 1.00 94.31 73 ALA A CA 1
ATOM 539 C C . ALA A 1 73 ? 2.476 -20.890 -10.571 1.00 94.31 73 ALA A C 1
ATOM 541 O O . ALA A 1 73 ? 3.153 -21.757 -10.017 1.00 94.31 73 ALA A O 1
ATOM 542 N N . GLY A 1 74 ? 1.546 -20.187 -9.922 1.00 94.44 74 GLY A N 1
ATOM 543 C CA . GLY A 1 74 ? 1.184 -20.376 -8.520 1.00 94.44 74 GLY A CA 1
ATOM 544 C C . GLY A 1 74 ? 1.767 -19.325 -7.583 1.00 94.44 74 GLY A C 1
ATOM 545 O O . GLY A 1 74 ? 1.566 -19.445 -6.376 1.00 94.44 74 GLY A O 1
ATOM 546 N N . ARG A 1 75 ? 2.446 -18.300 -8.109 1.00 96.56 75 ARG A N 1
ATOM 547 C CA . ARG A 1 75 ? 2.849 -17.132 -7.331 1.00 96.56 75 ARG A CA 1
ATOM 548 C C . ARG A 1 75 ? 1.877 -15.990 -7.592 1.00 96.56 75 ARG A C 1
ATOM 550 O O . ARG A 1 75 ? 1.536 -15.705 -8.739 1.00 96.56 75 ARG A O 1
ATOM 557 N N . SER A 1 76 ? 1.410 -15.368 -6.520 1.00 97.44 76 SER A N 1
ATOM 558 C CA . SER A 1 76 ? 0.490 -14.235 -6.586 1.00 97.44 76 SER A CA 1
ATOM 559 C C . SER A 1 76 ? 0.898 -13.201 -5.549 1.00 97.44 76 SER A C 1
ATOM 561 O O . SER A 1 76 ? 1.550 -13.555 -4.567 1.00 97.44 76 SER A O 1
ATOM 563 N N . SER A 1 77 ? 0.528 -11.949 -5.779 1.00 98.25 77 SER A N 1
ATOM 564 C CA . SER A 1 77 ? 0.680 -10.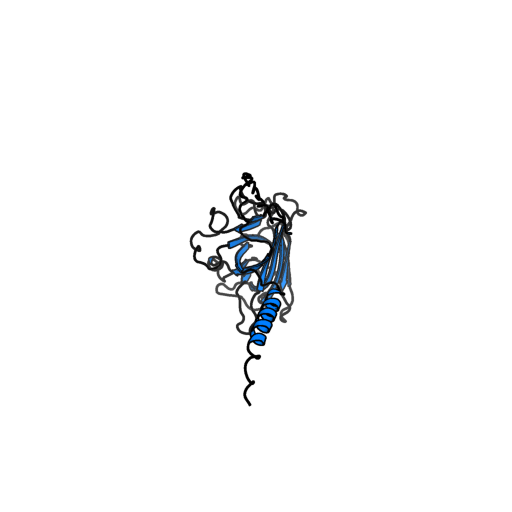896 -4.781 1.00 98.25 77 SER A CA 1
ATOM 565 C C . SER A 1 77 ? -0.117 -11.222 -3.512 1.00 98.25 77 SER A C 1
ATOM 567 O O . SER A 1 77 ? -1.136 -11.910 -3.557 1.00 98.25 77 SER A O 1
ATOM 569 N N . ASP A 1 78 ? 0.408 -10.783 -2.372 1.00 98.12 78 ASP A N 1
ATOM 570 C CA . ASP A 1 78 ? -0.115 -11.034 -1.025 1.00 98.12 78 ASP A CA 1
ATOM 571 C C . ASP A 1 78 ? 0.111 -9.771 -0.194 1.00 98.12 78 ASP A C 1
ATOM 573 O O . ASP A 1 78 ? 0.989 -9.713 0.670 1.00 98.12 78 ASP A O 1
ATOM 577 N N . MET A 1 79 ? -0.640 -8.724 -0.542 1.00 98.56 79 MET A N 1
ATOM 578 C CA . MET A 1 79 ? -0.636 -7.446 0.161 1.00 98.56 79 MET A CA 1
ATOM 579 C C . MET A 1 79 ? -1.640 -7.464 1.307 1.00 98.56 79 MET A C 1
ATOM 581 O O . MET A 1 79 ? -2.734 -8.020 1.197 1.00 98.56 79 MET A O 1
ATOM 585 N N . ARG A 1 80 ? -1.249 -6.866 2.431 1.00 98.44 80 ARG A N 1
ATOM 586 C CA . ARG A 1 80 ? -1.969 -6.939 3.699 1.00 98.44 80 ARG A CA 1
ATOM 587 C C . ARG A 1 80 ? -1.967 -5.611 4.430 1.00 98.44 80 ARG A C 1
ATOM 589 O O . ARG A 1 80 ? -1.061 -4.793 4.271 1.00 98.44 80 ARG A O 1
ATOM 596 N N . LEU A 1 81 ? -2.972 -5.451 5.277 1.00 98.06 81 LEU A N 1
ATOM 597 C CA . LEU A 1 81 ? -3.104 -4.356 6.223 1.00 98.06 81 LEU A CA 1
ATOM 598 C C . LEU A 1 81 ? -3.204 -4.935 7.629 1.00 98.06 81 LEU A C 1
ATOM 600 O O . LEU A 1 81 ? -4.116 -5.705 7.895 1.00 98.06 81 LEU A O 1
ATOM 604 N N . ASP A 1 82 ? -2.278 -4.582 8.513 1.00 97.75 82 ASP A N 1
ATOM 605 C CA . ASP A 1 82 ? -2.389 -4.852 9.949 1.00 97.75 82 ASP A CA 1
ATOM 606 C C . ASP A 1 82 ? -2.966 -3.615 10.634 1.00 97.75 82 ASP A C 1
ATOM 608 O O . ASP A 1 82 ? -2.378 -2.530 10.552 1.00 97.75 82 ASP A O 1
ATOM 612 N N . LEU A 1 83 ? -4.123 -3.776 11.273 1.00 95.75 83 LEU A N 1
ATOM 613 C CA . LEU A 1 83 ? -4.814 -2.714 11.987 1.00 95.75 83 LEU A CA 1
ATOM 614 C C . LEU A 1 83 ? -4.747 -2.974 13.488 1.00 95.75 83 LEU A C 1
ATOM 616 O O . LEU A 1 83 ? -5.218 -3.998 13.982 1.00 95.75 83 LEU A O 1
ATOM 620 N N . ASN A 1 84 ? -4.193 -2.019 14.227 1.00 94.94 84 ASN A N 1
ATOM 621 C CA . ASN A 1 84 ? -4.119 -2.091 15.679 1.00 94.94 84 ASN A CA 1
ATOM 622 C C . ASN A 1 84 ? -4.476 -0.735 16.284 1.00 94.94 84 ASN A C 1
ATOM 624 O O . ASN A 1 84 ? -3.604 0.101 16.504 1.00 94.94 84 ASN A O 1
ATOM 628 N N . LEU A 1 85 ? -5.767 -0.529 16.519 1.00 91.00 85 LEU A N 1
ATOM 629 C CA . LEU A 1 85 ? -6.336 0.657 17.140 1.00 91.00 85 LEU A CA 1
ATOM 630 C C . LEU A 1 85 ? -6.378 0.523 18.662 1.00 91.00 85 LEU A C 1
ATOM 632 O O . LEU A 1 85 ? -6.602 -0.562 19.213 1.00 91.00 85 LEU A O 1
ATOM 636 N N . ASP A 1 86 ? -6.221 1.650 19.343 1.00 89.75 86 ASP A N 1
ATOM 637 C CA . ASP A 1 86 ? -6.519 1.774 20.762 1.00 89.75 86 ASP A CA 1
ATOM 638 C C . ASP A 1 86 ? -8.023 1.601 21.018 1.00 89.75 86 ASP A C 1
ATOM 640 O O . ASP A 1 86 ? -8.863 1.768 20.134 1.00 89.75 86 ASP A O 1
ATOM 644 N N . ALA A 1 87 ? -8.387 1.276 22.260 1.00 84.81 87 ALA A N 1
ATOM 645 C CA . ALA A 1 87 ? -9.772 0.963 22.623 1.00 84.81 87 ALA A CA 1
ATOM 646 C C . ALA A 1 87 ? -10.769 2.113 22.384 1.00 84.81 87 ALA A C 1
ATOM 648 O O . ALA A 1 87 ? -11.971 1.865 22.326 1.00 84.81 87 ALA A O 1
ATOM 649 N N . ASP A 1 88 ? -10.291 3.355 22.295 1.00 79.81 88 ASP A N 1
ATOM 650 C CA . ASP A 1 88 ? -11.106 4.532 21.997 1.00 79.81 88 ASP A CA 1
ATOM 651 C C . ASP A 1 88 ? -11.042 4.972 20.524 1.00 79.81 88 ASP A C 1
ATOM 653 O O . ASP A 1 88 ? -11.713 5.938 20.168 1.00 79.81 88 ASP A O 1
ATOM 657 N N . GLY A 1 89 ? -10.276 4.271 19.677 1.00 78.06 89 GLY A N 1
ATOM 658 C CA . GLY A 1 89 ? -10.112 4.579 18.255 1.00 78.06 89 GLY A CA 1
ATOM 659 C C . GLY A 1 89 ? -9.351 5.879 17.970 1.00 78.06 89 GLY A C 1
ATOM 660 O O . GLY A 1 89 ? -9.307 6.310 16.823 1.00 78.06 89 GLY A O 1
ATOM 661 N N . THR A 1 90 ? -8.761 6.520 18.987 1.00 80.06 90 THR A N 1
ATOM 662 C CA . THR A 1 90 ? -8.058 7.812 18.835 1.00 80.06 90 THR A CA 1
ATOM 663 C C . THR A 1 90 ? -6.551 7.674 18.628 1.00 80.06 90 THR A C 1
ATOM 665 O O . THR A 1 90 ? -5.841 8.668 18.498 1.00 80.06 90 THR A O 1
ATOM 668 N N . GLY A 1 91 ? -6.057 6.441 18.618 1.00 86.62 91 GLY A N 1
ATOM 669 C CA . GLY A 1 91 ? -4.656 6.099 18.440 1.00 86.62 91 GLY A CA 1
ATOM 670 C C . GLY A 1 91 ? -4.518 4.678 17.917 1.00 86.62 91 GLY A C 1
ATOM 671 O O . GLY A 1 91 ? -5.494 3.927 17.840 1.00 86.62 91 GLY A O 1
ATOM 672 N N . GLY A 1 92 ? -3.307 4.320 17.509 1.00 92.06 92 GLY A N 1
ATOM 673 C CA . GLY A 1 92 ? -3.014 2.999 16.979 1.00 92.06 92 GLY A CA 1
ATOM 674 C C . GLY A 1 92 ? -1.970 3.020 15.880 1.00 92.06 92 GLY A C 1
ATOM 675 O O . GLY A 1 92 ? -1.265 4.008 15.675 1.00 92.06 92 GLY A O 1
ATOM 676 N N . THR A 1 93 ? -1.888 1.904 15.170 1.00 95.31 93 THR A N 1
ATOM 677 C CA . THR A 1 93 ? -0.991 1.725 14.035 1.00 95.31 93 THR A CA 1
ATOM 678 C C . THR A 1 93 ? -1.721 1.093 12.861 1.00 95.31 93 THR A C 1
ATOM 680 O O . THR A 1 93 ? -2.539 0.190 13.050 1.00 95.31 93 THR A O 1
ATOM 683 N N . ILE A 1 94 ? -1.355 1.510 11.652 1.00 95.88 94 ILE A N 1
ATOM 684 C CA . ILE A 1 94 ? -1.755 0.868 10.399 1.00 95.88 94 ILE A CA 1
ATOM 685 C C . ILE A 1 94 ? -0.475 0.454 9.686 1.00 95.88 94 ILE A C 1
ATOM 687 O O . ILE A 1 94 ? 0.348 1.305 9.356 1.00 95.88 94 ILE A O 1
ATOM 691 N N . ARG A 1 95 ? -0.292 -0.837 9.425 1.00 98.00 95 ARG A N 1
ATOM 692 C CA . ARG A 1 95 ? 0.846 -1.325 8.641 1.00 98.00 95 ARG A CA 1
ATOM 693 C C . ARG A 1 95 ? 0.359 -1.893 7.321 1.00 98.00 95 ARG A C 1
ATOM 695 O O . ARG A 1 95 ? -0.404 -2.850 7.326 1.00 98.00 95 ARG A O 1
ATOM 702 N N . ILE A 1 96 ? 0.832 -1.351 6.206 1.00 98.44 96 ILE A N 1
ATOM 703 C CA . ILE A 1 96 ? 0.581 -1.881 4.863 1.00 98.44 96 ILE A CA 1
ATOM 704 C C . ILE A 1 96 ? 1.833 -2.629 4.424 1.00 98.44 96 ILE A C 1
ATOM 706 O O . ILE A 1 96 ? 2.901 -2.032 4.301 1.00 98.44 96 ILE A O 1
ATOM 710 N N . PHE A 1 97 ? 1.728 -3.937 4.217 1.00 98.81 97 PHE A N 1
ATOM 711 C CA . PHE A 1 97 ? 2.894 -4.777 3.955 1.00 98.81 97 PHE A CA 1
ATOM 712 C C . PHE A 1 97 ? 2.550 -5.997 3.108 1.00 98.81 97 PHE A C 1
ATOM 714 O O . PHE A 1 97 ? 1.397 -6.415 3.054 1.00 98.81 97 PHE A O 1
ATOM 721 N N . GLY A 1 98 ? 3.553 -6.600 2.480 1.00 98.38 98 GLY A N 1
ATOM 722 C CA . GLY A 1 98 ? 3.370 -7.832 1.724 1.00 98.38 98 GLY A CA 1
ATOM 723 C C . GLY A 1 98 ? 4.257 -7.933 0.497 1.00 98.38 98 GLY A C 1
ATOM 724 O O . GLY A 1 98 ? 5.213 -7.177 0.335 1.00 98.38 98 GLY A O 1
ATOM 725 N N . GLU A 1 99 ? 3.919 -8.892 -0.357 1.00 98.38 99 GLU A N 1
ATOM 726 C CA . GLU A 1 99 ? 4.576 -9.110 -1.642 1.00 98.38 99 GLU A CA 1
ATOM 727 C C . GLU A 1 99 ? 3.683 -8.600 -2.777 1.00 98.38 99 GLU A C 1
ATOM 729 O O . GLU A 1 99 ? 2.497 -8.925 -2.847 1.00 98.38 99 GLU A O 1
ATOM 734 N N . VAL A 1 100 ? 4.262 -7.849 -3.709 1.00 97.94 100 VAL A N 1
ATOM 735 C CA . VAL A 1 100 ? 3.549 -7.283 -4.854 1.00 97.94 100 VAL A CA 1
ATOM 736 C C . VAL A 1 100 ? 4.340 -7.469 -6.145 1.00 97.94 100 VAL A C 1
ATOM 738 O O . VAL A 1 100 ? 5.573 -7.442 -6.144 1.00 97.94 100 VAL A O 1
ATOM 741 N N . TYR A 1 101 ? 3.647 -7.663 -7.267 1.00 96.94 101 TYR A N 1
ATOM 742 C CA . TYR A 1 101 ? 4.278 -7.639 -8.582 1.00 96.94 101 TYR A CA 1
ATOM 743 C C . TYR A 1 101 ? 4.093 -6.269 -9.221 1.00 96.94 101 TYR A C 1
ATOM 745 O O . TYR A 1 101 ? 3.006 -5.691 -9.201 1.00 96.94 101 TYR A O 1
ATOM 753 N N . GLY A 1 102 ? 5.153 -5.735 -9.812 1.00 95.69 102 GLY A N 1
ATOM 754 C CA . GLY A 1 102 ? 5.056 -4.441 -10.460 1.00 95.69 102 GLY A CA 1
ATOM 755 C C . GLY A 1 102 ? 6.369 -3.918 -10.993 1.00 95.69 102 GLY A C 1
ATOM 756 O O . GLY A 1 102 ? 7.379 -4.623 -11.057 1.00 95.69 102 GLY A O 1
ATOM 757 N N . GLY A 1 103 ? 6.334 -2.655 -11.398 1.00 94.81 103 GLY A N 1
ATOM 758 C CA . GLY A 1 103 ? 7.475 -1.949 -11.956 1.00 94.81 103 GLY A CA 1
ATOM 759 C C . GLY A 1 103 ? 7.063 -0.893 -12.970 1.00 94.81 103 GLY A C 1
ATOM 760 O O . GLY A 1 103 ? 5.929 -0.409 -12.962 1.00 94.81 103 GLY A O 1
ATOM 761 N N . LEU A 1 104 ? 7.998 -0.548 -13.859 1.00 93.94 104 LEU A N 1
ATOM 762 C CA . LEU A 1 104 ? 7.792 0.462 -14.892 1.00 93.94 104 LEU A CA 1
ATOM 763 C C . LEU A 1 104 ? 6.646 0.063 -15.835 1.00 93.94 104 LEU A C 1
ATOM 765 O O . LEU A 1 104 ? 6.652 -1.015 -16.432 1.00 93.94 104 LEU A O 1
ATOM 769 N N . ASN A 1 105 ? 5.687 0.961 -16.002 1.00 90.00 105 ASN A N 1
ATOM 770 C CA . ASN A 1 105 ? 4.541 0.829 -16.888 1.00 90.00 105 ASN A CA 1
ATOM 771 C C . ASN A 1 105 ? 4.930 1.122 -18.352 1.00 90.00 105 ASN A C 1
ATOM 773 O O . ASN A 1 105 ? 5.621 2.097 -18.647 1.00 90.00 105 ASN A O 1
ATOM 777 N N . SER A 1 106 ? 4.457 0.294 -19.287 1.00 87.94 106 SER A N 1
ATOM 778 C CA . SER A 1 106 ? 4.644 0.445 -20.741 1.00 87.94 106 SER A CA 1
ATOM 779 C C . SER A 1 106 ? 3.385 0.921 -21.492 1.00 87.94 106 SER A C 1
ATOM 781 O O . SER A 1 106 ? 3.376 0.984 -22.722 1.00 87.94 106 SER A O 1
ATOM 783 N N . GLY A 1 107 ? 2.316 1.259 -20.766 1.00 81.62 107 GLY A N 1
ATOM 784 C CA . GLY A 1 107 ? 1.032 1.775 -21.252 1.00 81.62 107 GLY A CA 1
ATOM 785 C C . GLY A 1 107 ? -0.084 0.727 -21.330 1.00 81.62 107 GLY A C 1
ATOM 786 O O . GLY A 1 107 ? -1.244 1.060 -21.110 1.00 81.62 107 GLY A O 1
ATOM 787 N N . MET A 1 108 ? 0.243 -0.537 -21.617 1.00 79.31 108 MET A N 1
ATOM 788 C CA . MET A 1 108 ? -0.721 -1.659 -21.628 1.00 79.31 108 MET A CA 1
ATOM 789 C C . MET A 1 108 ? -0.362 -2.774 -20.632 1.00 79.31 108 MET A C 1
ATOM 791 O O . MET A 1 108 ? -0.961 -3.846 -20.662 1.00 79.31 108 MET A O 1
ATOM 795 N N . GLY A 1 109 ? 0.635 -2.547 -19.779 1.00 86.44 109 GLY A N 1
ATOM 796 C CA . GLY A 1 109 ? 1.182 -3.527 -18.848 1.00 86.44 109 GLY A CA 1
ATOM 797 C C . GLY A 1 109 ? 2.562 -3.088 -18.374 1.00 86.44 109 GLY A C 1
ATOM 798 O O . GLY A 1 109 ? 2.886 -1.903 -18.405 1.00 86.44 109 GLY A O 1
ATOM 799 N N . TYR A 1 110 ? 3.400 -4.042 -17.988 1.00 88.75 110 TYR A N 1
ATOM 800 C CA . TYR A 1 110 ? 4.746 -3.748 -17.501 1.00 88.75 110 TYR A CA 1
ATOM 801 C C . TYR A 1 110 ? 5.793 -3.717 -18.619 1.00 88.75 110 TYR A C 1
ATOM 803 O O . TYR A 1 110 ? 5.610 -4.282 -19.701 1.00 88.75 110 TYR A O 1
ATOM 811 N N . ALA A 1 111 ? 6.886 -2.998 -18.380 1.00 89.00 111 ALA A N 1
ATOM 812 C CA . ALA A 1 111 ? 8.073 -2.992 -19.222 1.00 89.00 111 ALA A CA 1
ATOM 813 C C . ALA A 1 111 ? 8.874 -4.308 -19.086 1.00 89.00 111 ALA A C 1
ATOM 815 O O . ALA A 1 111 ? 8.447 -5.272 -18.451 1.00 89.00 111 ALA A O 1
ATOM 816 N N . ALA A 1 112 ? 10.054 -4.374 -19.709 1.00 83.31 112 ALA A N 1
ATOM 817 C CA . ALA A 1 112 ? 10.932 -5.538 -19.583 1.00 83.31 112 ALA A CA 1
ATOM 818 C C . ALA A 1 112 ? 11.489 -5.686 -18.144 1.00 83.31 112 ALA A C 1
ATOM 820 O O . ALA A 1 112 ? 11.787 -4.666 -17.523 1.00 83.31 112 ALA A O 1
ATOM 821 N N . PRO A 1 113 ? 11.753 -6.914 -17.640 1.00 79.12 113 PRO A N 1
ATOM 822 C CA . PRO A 1 113 ? 12.295 -7.158 -16.288 1.00 79.12 113 PRO A CA 1
ATOM 823 C C . PRO A 1 113 ? 13.588 -6.406 -15.943 1.00 79.12 113 PRO A C 1
ATOM 825 O O . PRO A 1 113 ? 13.833 -6.045 -14.792 1.00 79.12 113 PRO A O 1
ATOM 828 N N . SER A 1 114 ? 14.412 -6.109 -16.952 1.00 78.38 114 SER A N 1
ATOM 829 C CA . SER A 1 114 ? 15.628 -5.298 -16.809 1.00 78.38 114 SER A CA 1
ATOM 830 C C . SER A 1 114 ? 15.360 -3.826 -16.468 1.00 78.38 114 SER A C 1
ATOM 832 O O . SER A 1 114 ? 16.302 -3.080 -16.224 1.00 78.38 114 SER A O 1
ATOM 834 N N . LEU A 1 115 ? 14.100 -3.390 -16.501 1.00 83.38 115 LEU A N 1
ATOM 835 C CA . LEU A 1 115 ? 13.642 -2.034 -16.202 1.00 83.38 115 LEU A CA 1
ATOM 836 C C . LEU A 1 115 ? 12.824 -2.027 -14.904 1.00 83.38 115 LEU A C 1
ATOM 838 O O . LEU A 1 115 ? 11.743 -1.447 -14.853 1.00 83.38 115 LEU A O 1
ATOM 842 N N . ASN A 1 116 ? 13.342 -2.695 -13.867 1.00 85.25 116 ASN A N 1
ATOM 843 C CA . ASN A 1 116 ? 12.745 -2.737 -12.527 1.00 85.25 116 ASN A CA 1
ATOM 844 C C . ASN A 1 116 ? 11.319 -3.316 -12.496 1.00 85.25 116 ASN A C 1
ATOM 846 O O . ASN A 1 116 ? 10.491 -2.884 -11.700 1.00 85.25 116 ASN A O 1
ATOM 850 N N . VAL A 1 117 ? 11.036 -4.297 -13.355 1.00 92.94 117 VAL A N 1
ATOM 851 C CA . VAL A 1 117 ? 9.793 -5.076 -13.308 1.00 92.94 117 VAL A CA 1
ATOM 852 C C . VAL A 1 117 ? 10.079 -6.412 -12.639 1.00 92.94 117 VAL A C 1
ATOM 854 O O . VAL A 1 117 ? 11.001 -7.114 -13.055 1.00 92.94 117 VAL A O 1
ATOM 857 N N . GLY A 1 118 ? 9.301 -6.762 -11.620 1.00 95.25 118 GLY A N 1
ATOM 858 C CA . GLY A 1 118 ? 9.489 -7.992 -10.863 1.00 95.25 118 GLY A CA 1
ATOM 859 C C . GLY A 1 118 ? 8.662 -8.029 -9.585 1.00 95.25 118 GLY A C 1
ATOM 860 O O . GLY A 1 118 ? 7.671 -7.314 -9.447 1.00 95.25 118 GLY A O 1
ATOM 861 N N . TRP A 1 119 ? 9.094 -8.881 -8.660 1.00 97.00 119 TRP A N 1
ATOM 862 C CA . TRP A 1 119 ? 8.500 -9.019 -7.335 1.00 97.00 119 TRP A CA 1
ATOM 863 C C . TRP A 1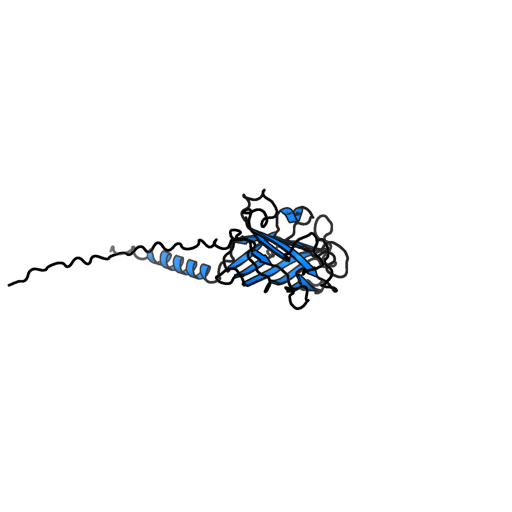 119 ? 9.163 -8.072 -6.341 1.00 97.00 119 TRP A C 1
ATOM 865 O O . TRP A 1 119 ? 10.390 -7.924 -6.332 1.00 97.00 119 TRP A O 1
ATOM 875 N N . TRP A 1 120 ? 8.342 -7.447 -5.510 1.00 97.88 120 TRP A N 1
ATOM 876 C CA . TRP A 1 120 ? 8.753 -6.466 -4.521 1.00 97.88 120 TRP A CA 1
ATOM 877 C C . TRP A 1 120 ? 8.134 -6.793 -3.172 1.00 97.88 120 TRP A C 1
ATOM 879 O O . TRP A 1 120 ? 6.971 -7.181 -3.098 1.00 97.88 120 TRP A O 1
ATOM 889 N N . ASP A 1 121 ? 8.913 -6.581 -2.123 1.00 98.44 121 ASP A N 1
ATOM 890 C CA . ASP A 1 121 ? 8.430 -6.546 -0.752 1.00 98.44 121 ASP A CA 1
ATOM 891 C C . ASP A 1 121 ? 8.113 -5.096 -0.389 1.00 98.44 121 ASP A C 1
ATOM 893 O O . ASP A 1 121 ? 8.912 -4.191 -0.647 1.00 98.44 121 ASP A O 1
ATOM 897 N N . VAL A 1 122 ? 6.946 -4.883 0.204 1.00 98.62 122 VAL A N 1
ATOM 898 C CA . VAL A 1 122 ? 6.479 -3.592 0.709 1.00 98.62 122 VAL A CA 1
ATOM 899 C C . VAL A 1 122 ? 6.295 -3.711 2.214 1.00 98.62 122 VAL A C 1
ATOM 901 O O . VAL A 1 122 ? 5.745 -4.700 2.697 1.00 98.62 122 VAL A O 1
ATOM 904 N N . ASP A 1 123 ? 6.736 -2.701 2.957 1.00 98.50 123 ASP A N 1
ATOM 905 C CA . ASP A 1 123 ? 6.479 -2.578 4.390 1.00 98.50 123 ASP A CA 1
ATOM 906 C C . ASP A 1 123 ? 6.418 -1.101 4.777 1.00 98.50 123 ASP A C 1
ATOM 908 O O . ASP A 1 123 ? 7.437 -0.412 4.770 1.00 98.50 123 ASP A O 1
ATOM 912 N N . PHE A 1 124 ? 5.220 -0.601 5.065 1.00 98.06 124 PHE A N 1
ATOM 913 C CA . PHE A 1 124 ? 4.970 0.787 5.427 1.00 98.06 124 PHE A CA 1
ATOM 914 C C . PHE A 1 124 ? 4.163 0.858 6.717 1.00 98.06 124 PHE A C 1
ATOM 916 O O . PHE A 1 124 ? 3.108 0.233 6.826 1.00 98.06 124 PHE A O 1
ATOM 923 N N . LEU A 1 125 ? 4.639 1.645 7.679 1.00 97.12 125 LEU A N 1
ATOM 924 C CA . LEU A 1 125 ? 4.010 1.806 8.981 1.00 97.12 125 LEU A CA 1
ATOM 925 C C . LEU A 1 125 ? 3.521 3.240 9.168 1.00 97.12 125 LEU A C 1
ATOM 927 O O . LEU A 1 125 ? 4.308 4.185 9.125 1.00 97.12 125 LEU A O 1
ATOM 931 N N . TYR A 1 126 ? 2.226 3.362 9.443 1.00 94.69 126 TYR A N 1
ATOM 932 C CA . TYR A 1 126 ? 1.622 4.538 10.041 1.00 94.69 126 TYR A CA 1
ATOM 933 C C . TYR A 1 126 ? 1.525 4.337 11.557 1.00 94.69 126 TYR A C 1
ATOM 935 O O . TYR A 1 126 ? 0.782 3.462 12.004 1.00 94.69 126 TYR A O 1
ATOM 943 N N . ASP A 1 127 ? 2.278 5.106 12.343 1.00 92.19 127 ASP A N 1
ATOM 944 C CA . ASP A 1 127 ? 2.352 5.001 13.811 1.00 92.19 127 ASP A CA 1
ATOM 945 C C . ASP A 1 127 ? 2.074 6.318 14.557 1.00 92.19 127 ASP A C 1
ATOM 947 O O . ASP A 1 127 ? 2.137 6.367 15.788 1.00 92.19 127 ASP A O 1
ATOM 951 N N . PHE A 1 128 ? 1.708 7.380 13.839 1.00 83.25 128 PHE A N 1
ATOM 952 C CA . PHE A 1 128 ? 1.179 8.610 14.425 1.00 83.25 128 PHE A CA 1
ATOM 953 C C . PHE A 1 128 ? 0.167 9.284 13.493 1.00 83.25 128 PHE A C 1
ATOM 955 O O . PHE A 1 128 ? 0.082 8.991 12.300 1.00 83.25 128 PHE A O 1
ATOM 962 N N . GLY A 1 129 ? -0.569 10.248 14.052 1.00 79.62 129 GLY A N 1
ATOM 963 C CA . GLY A 1 129 ? -1.529 11.062 13.306 1.00 79.62 129 GLY A CA 1
ATOM 964 C C . GLY A 1 129 ? -2.854 10.357 13.038 1.00 79.62 129 GLY A C 1
ATOM 965 O O . GLY A 1 129 ? -3.657 10.874 12.274 1.00 79.62 129 GLY A O 1
ATOM 966 N N . LEU A 1 130 ? -3.083 9.186 13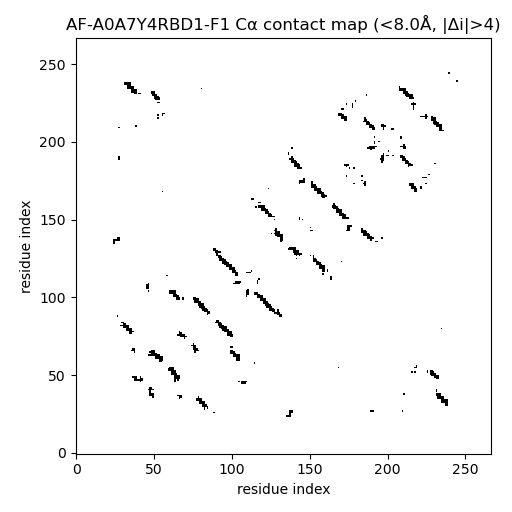.634 1.00 85.31 130 LEU A N 1
ATOM 967 C CA . LEU A 1 130 ? -4.359 8.496 13.532 1.00 85.31 130 LEU A CA 1
ATOM 968 C C . LEU A 1 130 ? -5.435 9.292 14.269 1.00 85.31 130 LEU A C 1
ATOM 970 O O . LEU A 1 130 ? -5.334 9.498 15.475 1.00 85.31 130 LEU A O 1
ATOM 974 N N . GLU A 1 131 ? -6.447 9.736 13.534 1.00 81.50 131 GLU A N 1
ATOM 975 C CA . GLU A 1 131 ? -7.588 10.469 14.074 1.00 81.50 131 GLU A CA 1
ATOM 976 C C . GLU A 1 131 ? -8.880 9.956 13.418 1.00 81.50 131 GLU A C 1
ATOM 978 O O . GLU A 1 131 ? -8.911 9.637 12.225 1.00 81.50 131 GLU A O 1
ATOM 983 N N . SER A 1 132 ? -9.957 9.890 14.205 1.00 75.12 132 SER A N 1
ATOM 984 C CA . SER A 1 132 ? -11.322 9.765 13.680 1.00 75.12 132 SER A CA 1
ATOM 985 C C . SER A 1 132 ? -11.769 11.137 13.178 1.00 75.12 132 SER A C 1
ATOM 987 O O . SER A 1 132 ? -11.497 12.156 13.819 1.00 75.12 132 SER A O 1
ATOM 989 N N . LEU A 1 133 ? -12.405 11.165 12.008 1.00 70.69 133 LEU A N 1
ATOM 990 C CA . LEU A 1 133 ? -12.636 12.398 11.263 1.00 70.69 133 LEU A CA 1
ATOM 991 C C . LEU A 1 133 ? -13.675 13.311 11.899 1.00 70.69 133 LEU A C 1
ATOM 993 O O . LEU A 1 133 ? -13.426 14.505 12.037 1.00 70.69 133 LEU A O 1
ATOM 997 N N . GLU A 1 134 ? -14.818 12.767 12.304 1.00 70.50 134 GLU A N 1
ATOM 998 C CA . GLU A 1 134 ? -15.902 13.526 12.917 1.00 70.50 134 GLU A CA 1
ATOM 999 C C . GLU A 1 134 ? -16.742 12.622 13.834 1.00 70.50 134 GLU A C 1
ATOM 1001 O O . GLU A 1 134 ? -16.833 11.413 13.617 1.00 70.50 134 GLU A O 1
ATOM 1006 N N . PRO A 1 135 ? -17.425 13.175 14.853 1.00 69.00 135 PRO A N 1
ATOM 1007 C CA . PRO A 1 135 ? -18.387 12.411 15.636 1.00 69.00 135 PRO A CA 1
ATOM 1008 C C . PRO A 1 135 ? -19.508 11.836 14.752 1.00 69.00 135 PRO A C 1
ATOM 1010 O O . PRO A 1 135 ? -20.409 12.565 14.336 1.00 69.00 135 PRO A O 1
ATOM 1013 N N . GLY A 1 136 ? -19.480 10.522 14.532 1.00 70.88 136 GLY A N 1
ATOM 1014 C CA . GLY A 1 136 ? -20.453 9.798 13.709 1.00 70.88 136 GLY A CA 1
ATOM 1015 C C . GLY A 1 136 ? -19.893 9.255 12.394 1.00 70.88 136 GLY A C 1
ATOM 1016 O O . GLY A 1 136 ? -20.570 8.419 11.813 1.00 70.88 136 GLY A O 1
ATOM 1017 N N . ASP A 1 137 ? -18.688 9.675 11.999 1.00 78.69 137 ASP A N 1
ATOM 1018 C CA . ASP A 1 137 ? -17.922 9.113 10.881 1.00 78.69 137 ASP A CA 1
ATOM 1019 C C . ASP A 1 137 ? -17.045 7.963 11.418 1.00 78.69 137 ASP A C 1
ATOM 1021 O O . ASP A 1 137 ? -16.319 8.136 12.407 1.00 78.69 137 ASP A O 1
ATOM 1025 N N . ASP A 1 138 ? -17.168 6.773 10.831 1.00 80.38 138 ASP A N 1
ATOM 1026 C CA . ASP A 1 138 ? -16.432 5.563 11.215 1.00 80.38 138 ASP A CA 1
ATOM 1027 C C . ASP A 1 138 ? -15.127 5.370 10.427 1.00 80.38 138 ASP A C 1
ATOM 1029 O O . ASP A 1 138 ? -14.388 4.409 10.678 1.00 80.38 138 ASP A O 1
ATOM 1033 N N . ASP A 1 139 ? -14.800 6.314 9.546 1.00 86.81 139 ASP A N 1
ATOM 1034 C CA . ASP A 1 139 ? -13.547 6.354 8.816 1.00 86.81 139 ASP A CA 1
ATOM 1035 C C . ASP A 1 139 ? -12.331 6.607 9.712 1.00 86.81 139 ASP A C 1
ATOM 1037 O O . ASP A 1 139 ? -12.356 7.314 10.728 1.00 86.81 139 ASP A O 1
ATOM 1041 N N . ILE A 1 140 ? -11.196 6.100 9.235 1.00 88.44 140 ILE A N 1
ATOM 1042 C CA . ILE A 1 140 ? -9.887 6.283 9.850 1.00 88.44 140 ILE A CA 1
ATOM 1043 C C . ILE A 1 140 ? -9.035 7.126 8.908 1.00 88.44 140 ILE A C 1
ATOM 1045 O O . ILE A 1 140 ? -8.859 6.783 7.737 1.00 88.44 140 ILE A O 1
ATOM 1049 N N . ALA A 1 141 ? -8.442 8.206 9.410 1.00 89.50 141 ALA A N 1
ATOM 1050 C CA . ALA A 1 141 ? -7.508 9.008 8.634 1.00 89.50 141 ALA A CA 1
ATOM 1051 C C . ALA A 1 141 ? -6.206 9.253 9.391 1.00 89.50 141 ALA A C 1
ATOM 1053 O O . ALA A 1 141 ? -6.172 9.335 10.617 1.00 89.50 141 ALA A O 1
ATOM 1054 N N . ILE A 1 142 ? -5.122 9.378 8.628 1.00 89.75 142 ILE A N 1
ATOM 1055 C CA . ILE A 1 142 ? -3.815 9.753 9.150 1.00 89.75 142 ILE A CA 1
ATOM 1056 C C . ILE A 1 142 ? -3.539 11.212 8.809 1.00 89.75 142 ILE A C 1
ATOM 1058 O O . ILE A 1 142 ? -3.259 11.553 7.660 1.00 89.75 142 ILE A O 1
ATOM 1062 N N . PHE A 1 143 ? -3.596 12.076 9.813 1.00 86.25 143 PHE A N 1
ATOM 1063 C CA . PHE A 1 143 ? -3.283 13.491 9.722 1.00 86.25 143 PHE A CA 1
ATOM 1064 C C . PHE A 1 143 ? -1.842 13.756 10.114 1.00 86.25 143 PHE A C 1
ATOM 1066 O O . PHE A 1 143 ? -1.431 13.608 11.265 1.00 86.25 143 PHE A O 1
ATOM 1073 N N . ASN A 1 144 ? -1.069 14.253 9.157 1.00 75.12 144 ASN A N 1
ATOM 1074 C CA . ASN A 1 144 ? 0.286 14.689 9.432 1.00 75.12 144 ASN A CA 1
ATOM 1075 C C . ASN A 1 144 ? 0.313 16.207 9.692 1.00 75.12 144 ASN A C 1
ATOM 1077 O O . ASN A 1 144 ? 0.585 17.026 8.807 1.00 75.12 144 ASN A O 1
ATOM 1081 N N . THR A 1 145 ? -0.039 16.590 10.925 1.00 65.81 145 THR A N 1
ATOM 1082 C CA . THR A 1 145 ? -0.126 17.996 11.367 1.00 65.81 145 THR A CA 1
ATOM 1083 C C . THR A 1 145 ? 1.231 18.598 11.741 1.00 65.81 145 THR A C 1
ATOM 1085 O O . THR A 1 145 ? 1.399 19.822 11.734 1.00 65.81 145 THR A O 1
ATOM 1088 N N . GLY A 1 146 ? 2.225 17.760 12.036 1.00 56.78 146 GLY A N 1
ATOM 1089 C CA . GLY A 1 146 ? 3.560 18.182 12.431 1.00 56.78 146 GLY A CA 1
ATOM 1090 C C . GLY A 1 146 ? 4.508 18.155 11.245 1.00 56.78 146 GLY A C 1
ATOM 1091 O O . GLY A 1 146 ? 5.226 17.181 11.094 1.00 56.78 146 GLY A O 1
ATOM 1092 N N . GLY A 1 147 ? 4.564 19.222 10.438 1.00 57.34 147 GLY A N 1
ATOM 1093 C CA . GLY A 1 147 ? 5.454 19.372 9.265 1.00 57.34 147 GLY A CA 1
ATOM 1094 C C . GLY A 1 147 ? 6.974 19.332 9.541 1.00 57.34 147 GLY A C 1
ATOM 1095 O O . GLY A 1 147 ? 7.749 20.010 8.871 1.00 57.34 147 GLY A O 1
ATOM 1096 N N . SER A 1 148 ? 7.418 18.588 10.554 1.00 63.25 148 SER A N 1
ATOM 1097 C CA . SER A 1 148 ? 8.804 18.243 10.834 1.00 63.25 148 SER A CA 1
ATOM 1098 C C . SER A 1 148 ? 9.074 16.805 10.388 1.00 63.25 148 SER A C 1
ATOM 1100 O O . SER A 1 148 ? 8.258 15.919 10.617 1.00 63.25 148 SER A O 1
ATOM 1102 N N . ALA A 1 149 ? 10.256 16.546 9.825 1.00 61.88 149 ALA A N 1
ATOM 1103 C CA . ALA A 1 149 ? 10.671 15.202 9.407 1.00 61.88 149 ALA A CA 1
ATOM 1104 C C . ALA A 1 149 ? 10.686 14.156 10.548 1.00 61.88 149 ALA A C 1
ATOM 1106 O O . ALA A 1 149 ? 10.762 12.965 10.281 1.00 61.88 149 ALA A O 1
ATOM 1107 N N . ALA A 1 150 ? 10.618 14.587 11.815 1.00 61.47 150 ALA A N 1
ATOM 1108 C CA . ALA A 1 150 ? 10.540 13.708 12.984 1.00 61.47 150 ALA A CA 1
ATOM 1109 C C . ALA A 1 150 ? 9.124 13.154 13.245 1.00 61.47 150 ALA A C 1
ATOM 1111 O O . ALA A 1 150 ? 8.911 12.456 14.232 1.00 61.47 150 ALA A O 1
ATOM 1112 N N . SER A 1 151 ? 8.160 13.504 12.397 1.00 73.62 151 SER A N 1
ATOM 1113 C CA . SER A 1 151 ? 6.756 13.103 12.476 1.00 73.62 151 SER A CA 1
ATOM 1114 C C . SER A 1 151 ? 6.309 12.632 11.092 1.00 73.62 151 SER A C 1
ATOM 1116 O O . SER A 1 151 ? 5.331 13.136 10.557 1.00 73.62 151 SER A O 1
ATOM 1118 N N . LEU A 1 152 ? 7.090 11.756 10.451 1.00 84.12 152 LEU A N 1
ATOM 1119 C CA . LEU A 1 152 ? 6.758 11.148 9.159 1.00 84.12 152 LEU A CA 1
ATOM 1120 C C . LEU A 1 152 ? 6.549 9.654 9.337 1.00 84.12 152 LEU A C 1
ATOM 1122 O O . LEU A 1 152 ? 7.357 8.998 9.993 1.00 84.12 152 LEU A O 1
ATOM 1126 N N . ASN A 1 153 ? 5.465 9.141 8.764 1.00 92.06 153 ASN A N 1
ATOM 1127 C CA . ASN A 1 153 ? 5.196 7.715 8.726 1.00 92.06 153 ASN A CA 1
ATOM 1128 C C . ASN A 1 153 ? 6.092 7.171 7.623 1.00 92.06 153 ASN A C 1
ATOM 1130 O O . ASN A 1 153 ? 6.275 7.842 6.602 1.00 92.06 153 ASN A O 1
ATOM 1134 N N . MET A 1 154 ? 6.712 6.016 7.833 1.00 94.50 154 MET A N 1
ATOM 1135 C CA . MET A 1 154 ? 7.779 5.559 6.948 1.00 94.50 154 MET A CA 1
ATOM 1136 C C . MET A 1 154 ? 7.629 4.097 6.575 1.00 94.50 154 MET A C 1
ATOM 1138 O O . MET A 1 154 ? 7.042 3.287 7.292 1.00 94.50 154 MET A O 1
ATOM 1142 N N . GLY A 1 155 ? 8.246 3.758 5.455 1.00 96.25 155 GLY A N 1
ATOM 1143 C CA . GLY A 1 155 ? 8.319 2.403 4.964 1.00 96.25 155 GLY A CA 1
ATOM 1144 C C . GLY A 1 155 ? 9.431 2.208 3.958 1.00 96.25 155 GLY A C 1
ATOM 1145 O O . GLY A 1 155 ? 10.213 3.112 3.663 1.00 96.25 155 GLY A O 1
ATOM 1146 N N . ILE A 1 156 ? 9.466 1.005 3.408 1.00 97.50 156 ILE A N 1
ATOM 1147 C CA . ILE A 1 156 ? 10.403 0.604 2.375 1.00 97.50 156 ILE A CA 1
ATOM 1148 C C . ILE A 1 156 ? 9.682 -0.215 1.312 1.00 97.50 156 ILE A C 1
ATOM 1150 O O . ILE A 1 156 ? 8.748 -0.967 1.600 1.00 97.50 156 ILE A O 1
ATOM 1154 N N . ILE A 1 157 ? 10.137 -0.067 0.074 1.00 97.81 157 ILE A N 1
ATOM 1155 C CA . ILE A 1 157 ? 9.823 -0.984 -1.014 1.00 97.81 157 ILE A CA 1
ATOM 1156 C C . ILE A 1 157 ? 11.132 -1.543 -1.566 1.00 97.81 157 ILE A C 1
ATOM 1158 O O . ILE A 1 157 ? 12.029 -0.788 -1.952 1.00 97.81 157 ILE A O 1
ATOM 1162 N N . SER A 1 158 ? 11.264 -2.868 -1.586 1.00 97.12 158 SER A N 1
ATOM 1163 C CA . SER A 1 158 ? 12.495 -3.547 -1.988 1.00 97.12 158 SER A CA 1
ATOM 1164 C C . SER A 1 158 ? 12.249 -4.626 -3.028 1.00 97.12 158 SER A C 1
ATOM 1166 O O . SER A 1 158 ? 11.407 -5.499 -2.851 1.00 97.12 158 SER A O 1
ATOM 1168 N N . ARG A 1 159 ? 13.011 -4.582 -4.119 1.00 95.38 159 ARG A N 1
ATOM 1169 C CA . ARG A 1 159 ? 12.951 -5.570 -5.192 1.00 95.38 159 ARG A CA 1
ATOM 1170 C C . ARG A 1 159 ? 13.616 -6.857 -4.731 1.00 95.38 159 ARG A C 1
ATOM 1172 O O . ARG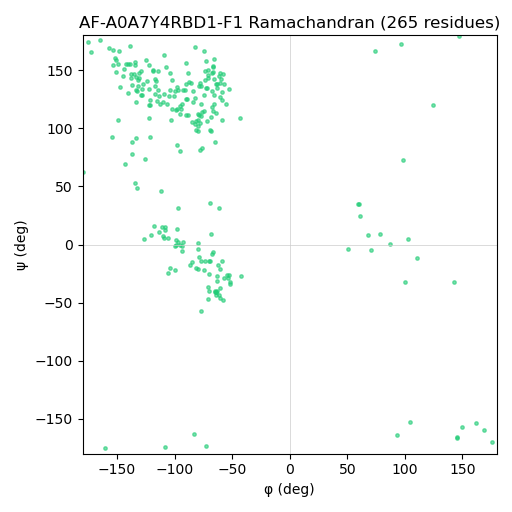 A 1 159 ? 14.779 -6.835 -4.315 1.00 95.38 159 ARG A O 1
ATOM 1179 N N . GLN A 1 160 ? 12.916 -7.969 -4.893 1.00 95.88 160 GLN A N 1
ATOM 1180 C CA . GLN A 1 160 ? 13.487 -9.288 -4.675 1.00 95.88 160 GLN A CA 1
ATOM 1181 C C . GLN A 1 160 ? 14.486 -9.644 -5.782 1.00 95.88 160 GLN A C 1
ATOM 1183 O O . GLN A 1 160 ? 14.299 -9.283 -6.944 1.00 95.88 160 GLN A O 1
ATOM 1188 N N . ASP A 1 161 ? 15.545 -10.377 -5.432 1.00 90.94 161 ASP A N 1
ATOM 1189 C CA . ASP A 1 161 ? 16.540 -10.814 -6.414 1.00 90.94 161 ASP A CA 1
ATOM 1190 C C . ASP A 1 161 ? 15.969 -11.919 -7.317 1.00 90.94 161 ASP A C 1
ATOM 1192 O O . ASP A 1 161 ? 15.810 -13.073 -6.916 1.00 90.94 161 ASP A O 1
ATOM 1196 N N . ASP A 1 162 ? 15.669 -11.547 -8.556 1.00 86.69 162 ASP A N 1
ATOM 1197 C CA . ASP A 1 162 ? 15.187 -12.408 -9.636 1.00 86.69 162 ASP A CA 1
ATOM 1198 C C . ASP A 1 162 ? 16.263 -12.634 -10.720 1.00 86.69 162 ASP A C 1
ATOM 1200 O O . ASP A 1 162 ? 15.963 -13.091 -11.827 1.00 86.69 162 ASP A O 1
ATOM 1204 N N . GLY A 1 163 ? 17.528 -12.314 -10.417 1.00 88.75 163 GLY A N 1
ATOM 1205 C CA . GLY A 1 163 ? 18.641 -12.364 -11.365 1.00 88.75 163 GLY A CA 1
ATOM 1206 C C . GLY A 1 163 ? 18.825 -11.089 -12.194 1.00 88.75 163 GLY A C 1
ATOM 1207 O O . GLY A 1 163 ? 19.756 -11.026 -13.002 1.00 88.75 163 GLY A O 1
ATOM 1208 N N . PHE A 1 164 ? 17.996 -10.060 -11.985 1.00 85.69 164 PHE A N 1
ATOM 1209 C CA . PHE A 1 164 ? 18.162 -8.725 -12.572 1.00 85.69 164 PHE A CA 1
ATOM 1210 C C . PHE A 1 164 ? 18.590 -7.662 -11.543 1.00 85.69 164 PHE A C 1
ATOM 1212 O O . PHE A 1 164 ? 18.602 -6.470 -11.860 1.00 85.69 164 PHE A O 1
ATOM 1219 N N . GLY A 1 165 ? 19.000 -8.097 -10.346 1.00 87.19 165 GLY A N 1
ATOM 1220 C CA . GLY A 1 165 ? 19.528 -7.259 -9.271 1.00 87.19 165 GLY A CA 1
ATOM 1221 C C . GLY A 1 165 ? 18.485 -6.863 -8.227 1.00 87.19 165 GLY A C 1
ATOM 1222 O O . GLY A 1 165 ? 17.292 -7.099 -8.387 1.00 87.19 165 GLY A O 1
ATOM 1223 N N . THR A 1 166 ? 18.956 -6.235 -7.151 1.00 92.12 166 THR A N 1
ATOM 1224 C CA . THR A 1 166 ? 18.119 -5.719 -6.064 1.00 92.12 166 THR A CA 1
ATOM 1225 C C . THR A 1 166 ? 18.051 -4.196 -6.108 1.00 92.12 166 THR A C 1
ATOM 1227 O O . THR A 1 166 ? 18.964 -3.519 -6.587 1.00 92.12 166 THR A O 1
ATOM 1230 N N . ALA A 1 167 ? 16.952 -3.650 -5.603 1.00 93.19 167 ALA A N 1
ATOM 1231 C CA . ALA A 1 167 ? 16.746 -2.220 -5.424 1.00 93.19 167 ALA A CA 1
ATOM 1232 C C . ALA A 1 167 ? 15.941 -2.009 -4.145 1.00 93.19 167 ALA A C 1
ATOM 1234 O O . ALA A 1 167 ? 15.172 -2.884 -3.760 1.00 93.19 167 ALA A O 1
ATOM 1235 N N . SER A 1 168 ? 16.123 -0.874 -3.485 1.00 95.31 168 SER A N 1
ATOM 1236 C CA . SER A 1 168 ? 15.377 -0.538 -2.278 1.00 95.31 168 SER A CA 1
ATOM 1237 C C . SER A 1 168 ? 15.179 0.962 -2.221 1.00 95.31 168 SER A C 1
ATOM 1239 O O . SER A 1 168 ? 16.127 1.704 -2.481 1.00 95.31 168 SER A O 1
ATOM 1241 N N . TYR A 1 169 ? 13.967 1.389 -1.891 1.00 95.44 169 TYR A N 1
ATOM 1242 C CA . TYR A 1 169 ? 13.606 2.797 -1.814 1.00 95.44 169 TYR A CA 1
ATOM 1243 C C . TYR A 1 169 ? 12.867 3.065 -0.516 1.00 95.44 169 TYR A C 1
ATOM 1245 O O . TYR A 1 169 ? 11.930 2.340 -0.172 1.00 95.44 169 TYR A O 1
ATOM 1253 N N . ASP A 1 170 ? 13.289 4.120 0.171 1.00 95.62 170 ASP A N 1
ATOM 1254 C CA . ASP A 1 170 ? 12.565 4.638 1.319 1.00 95.62 170 ASP A CA 1
ATOM 1255 C C . ASP A 1 170 ? 11.271 5.302 0.841 1.00 95.62 170 ASP A C 1
ATOM 1257 O O . ASP A 1 170 ? 11.220 5.946 -0.216 1.00 95.62 170 ASP A O 1
ATOM 1261 N N . MET A 1 171 ? 10.226 5.130 1.639 1.00 95.25 171 MET A N 1
ATOM 1262 C CA . MET A 1 171 ? 8.925 5.748 1.453 1.00 95.25 171 MET A CA 1
ATOM 1263 C C . MET A 1 171 ? 8.578 6.528 2.713 1.00 95.25 171 MET A C 1
ATOM 1265 O O . MET A 1 171 ? 8.816 6.054 3.823 1.00 95.25 171 MET A O 1
ATOM 1269 N N . VAL A 1 172 ? 7.974 7.699 2.548 1.00 93.06 172 VAL A N 1
ATOM 1270 C CA . VAL A 1 172 ? 7.388 8.459 3.654 1.00 93.06 172 VAL A CA 1
ATOM 1271 C C . VAL A 1 172 ? 6.011 8.959 3.279 1.00 93.06 172 VAL A C 1
ATOM 1273 O O . VAL A 1 172 ? 5.702 9.142 2.104 1.00 93.06 172 VAL A O 1
ATOM 1276 N N . ASP A 1 173 ? 5.172 9.196 4.269 1.00 90.81 173 ASP A N 1
ATOM 1277 C CA . ASP A 1 173 ? 3.872 9.792 4.029 1.00 90.81 173 ASP A CA 1
ATOM 1278 C C . ASP A 1 173 ? 4.003 11.286 3.685 1.00 90.81 173 ASP A C 1
ATOM 1280 O O . ASP A 1 173 ? 5.009 11.943 3.967 1.00 90.81 173 ASP A O 1
ATOM 1284 N N . VAL A 1 174 ? 2.993 11.846 3.020 1.00 84.94 174 VAL A N 1
ATOM 1285 C CA . VAL A 1 174 ? 3.000 13.278 2.689 1.00 84.94 174 VAL A CA 1
ATOM 1286 C C . VAL A 1 174 ? 2.646 14.100 3.929 1.00 84.94 174 VAL A C 1
ATOM 1288 O O . VAL A 1 174 ? 1.540 13.981 4.454 1.00 84.94 174 VAL A O 1
ATOM 1291 N N . SER A 1 175 ? 3.543 14.998 4.355 1.00 71.12 175 SER A N 1
ATOM 1292 C CA . SER A 1 175 ? 3.302 15.932 5.466 1.00 71.12 175 SER A CA 1
ATOM 1293 C C . SER A 1 175 ? 3.134 17.395 5.046 1.00 71.12 175 SER A C 1
ATOM 1295 O O . SER A 1 175 ? 3.433 17.808 3.920 1.00 71.12 175 SER A O 1
ATOM 1297 N N . GLY A 1 176 ? 2.581 18.187 5.972 1.00 54.97 176 GLY A N 1
ATOM 1298 C CA . GLY A 1 176 ? 2.134 19.567 5.791 1.00 54.97 176 GLY A CA 1
ATOM 1299 C C . GLY A 1 176 ? 3.062 20.489 4.987 1.00 54.97 176 GLY A C 1
ATOM 1300 O O . GLY A 1 176 ? 4.072 20.979 5.483 1.00 54.97 176 GLY A O 1
ATOM 1301 N N . GLY A 1 177 ? 2.620 20.830 3.772 1.00 53.22 177 GLY A N 1
ATOM 1302 C CA . GLY A 1 177 ? 3.186 21.898 2.939 1.00 53.22 177 GLY A CA 1
ATOM 1303 C C . GLY A 1 177 ? 3.209 21.560 1.451 1.00 53.22 177 GLY A C 1
ATOM 1304 O O . GLY A 1 177 ? 2.975 22.437 0.625 1.00 53.22 177 GLY A O 1
ATOM 1305 N N . ASN A 1 178 ? 3.378 20.278 1.117 1.00 54.22 178 ASN A N 1
ATOM 1306 C CA . ASN A 1 178 ? 3.355 19.774 -0.261 1.00 54.22 178 ASN A CA 1
ATOM 1307 C C . ASN A 1 178 ? 1.979 19.196 -0.644 1.00 54.22 178 ASN A C 1
ATOM 1309 O O . ASN A 1 178 ? 1.863 18.242 -1.410 1.00 54.22 178 ASN A O 1
ATOM 1313 N N . LYS A 1 179 ? 0.921 19.770 -0.053 1.00 54.59 179 LYS A N 1
ATOM 1314 C CA . LYS A 1 179 ? -0.464 19.316 -0.196 1.00 54.59 179 LYS A CA 1
ATOM 1315 C C . LYS A 1 179 ? -0.914 19.478 -1.648 1.00 54.59 179 LYS A C 1
ATOM 1317 O O . LYS A 1 179 ? -1.071 20.598 -2.141 1.00 54.59 179 LYS A O 1
ATOM 1322 N N . ILE A 1 180 ? -1.150 18.364 -2.334 1.00 51.91 180 ILE A N 1
ATOM 1323 C CA . ILE A 1 180 ? -1.873 18.374 -3.604 1.00 51.91 180 ILE A CA 1
ATOM 1324 C C . ILE A 1 180 ? -3.359 18.514 -3.290 1.00 51.91 180 ILE A C 1
ATOM 1326 O O . ILE A 1 180 ? -4.022 17.579 -2.846 1.00 51.91 180 ILE A O 1
ATOM 1330 N N . GLY A 1 181 ? -3.886 19.719 -3.512 1.00 52.06 181 GLY A N 1
ATOM 1331 C CA . GLY A 1 181 ? -5.230 20.075 -3.062 1.00 52.06 181 GLY A CA 1
ATOM 1332 C C . GLY A 1 181 ? -5.265 20.304 -1.550 1.00 52.06 181 GLY A C 1
ATOM 1333 O O . GLY A 1 181 ? -4.323 19.998 -0.836 1.00 52.06 181 GLY A O 1
ATOM 1334 N N . SER A 1 182 ? -6.334 20.893 -1.036 1.00 55.09 182 SER A N 1
ATOM 1335 C CA . SER A 1 182 ? -6.506 21.264 0.377 1.00 55.09 182 SER A CA 1
ATOM 1336 C C . SER A 1 182 ? -6.669 20.069 1.336 1.00 55.09 182 SER A C 1
ATOM 1338 O O . SER A 1 182 ? -7.492 20.135 2.241 1.00 55.09 182 SER A O 1
ATOM 1340 N N . ARG A 1 183 ? -5.991 18.943 1.094 1.00 60.72 183 ARG A N 1
ATOM 1341 C CA . ARG A 1 183 ? -6.187 17.700 1.845 1.00 60.72 183 ARG A CA 1
ATOM 1342 C C . ARG A 1 183 ? -5.233 17.644 3.035 1.00 60.72 183 ARG A C 1
ATOM 1344 O O . ARG A 1 183 ? -4.047 17.944 2.901 1.00 60.72 183 ARG A O 1
ATOM 1351 N N . ASP A 1 184 ? -5.780 17.288 4.192 1.00 75.25 184 ASP A N 1
ATOM 1352 C CA . ASP A 1 184 ? -5.096 17.354 5.488 1.00 75.25 184 ASP A CA 1
ATOM 1353 C C . ASP A 1 184 ? -4.540 15.998 5.962 1.00 75.25 184 ASP A C 1
ATOM 1355 O O . ASP A 1 184 ? -3.858 15.953 6.982 1.00 75.25 184 ASP A O 1
ATOM 1359 N N . TYR A 1 185 ? -4.752 14.923 5.198 1.00 83.00 185 TYR A N 1
ATOM 1360 C CA . TYR A 1 185 ? -4.341 13.560 5.544 1.00 83.00 185 TYR A CA 1
ATOM 1361 C C . TYR A 1 185 ? -3.410 12.927 4.506 1.00 83.00 185 TYR A C 1
ATOM 1363 O O . TYR A 1 185 ? -3.438 13.269 3.319 1.00 83.00 185 TYR A O 1
ATOM 1371 N N . SER A 1 186 ? -2.612 11.968 4.969 1.00 89.06 186 SER A N 1
ATOM 1372 C CA . SER A 1 186 ? -1.694 11.162 4.167 1.00 89.06 186 SER A CA 1
ATOM 1373 C C . SER A 1 186 ? -2.244 9.773 3.828 1.00 89.06 186 SER A C 1
ATOM 1375 O O . SER A 1 186 ? -1.849 9.201 2.815 1.00 89.06 186 SER A O 1
ATOM 1377 N N . LEU A 1 187 ? -3.206 9.270 4.605 1.00 92.31 187 LEU A N 1
ATOM 1378 C CA . LEU A 1 187 ? -3.991 8.065 4.331 1.00 92.31 187 LEU A CA 1
ATOM 1379 C C . LEU A 1 187 ? -5.420 8.269 4.838 1.00 92.31 187 LEU A C 1
ATOM 1381 O O . LEU A 1 187 ? -5.621 8.895 5.876 1.00 92.31 187 LEU A O 1
ATOM 1385 N N . ARG A 1 188 ? -6.397 7.714 4.126 1.00 90.62 188 ARG A N 1
ATOM 1386 C CA . ARG A 1 188 ? -7.764 7.518 4.603 1.00 90.62 188 ARG A CA 1
ATOM 1387 C C . ARG A 1 188 ? -8.206 6.089 4.311 1.00 90.62 188 ARG A C 1
ATOM 1389 O O . ARG A 1 188 ? -7.944 5.596 3.215 1.00 90.62 188 ARG A O 1
ATOM 1396 N N . LEU A 1 189 ? -8.858 5.461 5.281 1.00 91.12 189 LEU A N 1
ATOM 1397 C CA . LEU A 1 189 ? -9.578 4.197 5.173 1.00 91.12 189 LEU A CA 1
ATOM 1398 C C . LEU A 1 189 ? -11.048 4.472 5.475 1.00 91.12 189 LEU A C 1
ATOM 1400 O O . LEU A 1 189 ? -11.336 5.094 6.495 1.00 91.12 189 LEU A O 1
ATOM 1404 N N . GLY A 1 190 ? -11.949 4.016 4.614 1.00 88.75 190 GLY A N 1
ATOM 1405 C CA . GLY A 1 190 ? -13.365 4.310 4.792 1.00 88.75 190 GLY A CA 1
ATOM 1406 C C . GLY A 1 190 ? -14.303 3.585 3.843 1.00 88.75 190 GLY A C 1
ATOM 1407 O O . GLY A 1 190 ? -13.851 3.029 2.832 1.00 88.75 190 GLY A O 1
ATOM 1408 N N . ASP A 1 191 ? -15.596 3.602 4.164 1.00 84.19 191 ASP A N 1
ATOM 1409 C CA . ASP A 1 191 ? -16.668 3.051 3.330 1.00 84.19 191 ASP A CA 1
ATOM 1410 C C . ASP A 1 191 ? -17.541 4.144 2.689 1.00 84.19 191 ASP A C 1
ATOM 1412 O O . ASP A 1 191 ?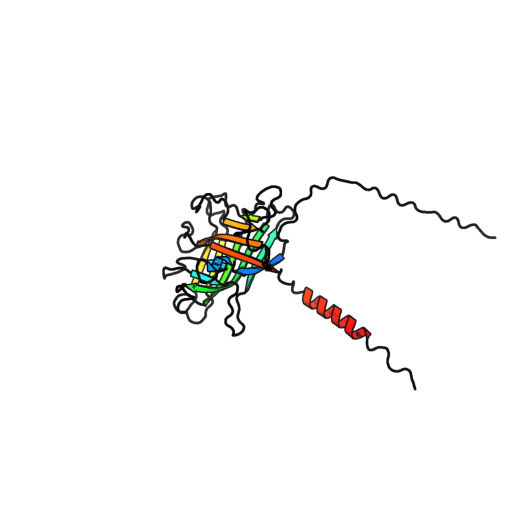 -17.177 5.322 2.623 1.00 84.19 191 ASP A O 1
ATOM 1416 N N . GLU A 1 192 ? -18.614 3.716 2.017 1.00 74.25 19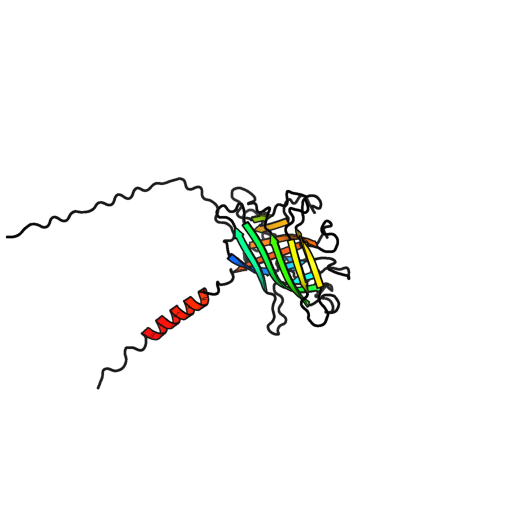2 GLU A N 1
ATOM 1417 C CA . GLU A 1 192 ? -19.531 4.604 1.296 1.00 74.25 192 GLU A CA 1
ATOM 1418 C C . GLU A 1 192 ? -20.443 5.425 2.217 1.00 74.25 192 GLU A C 1
ATOM 1420 O O . GLU A 1 192 ? -21.079 6.372 1.738 1.00 74.25 192 GLU A O 1
ATOM 1425 N N . ASN A 1 193 ? -20.537 5.079 3.501 1.00 67.38 193 ASN A N 1
ATOM 1426 C CA . ASN A 1 193 ? -21.277 5.872 4.466 1.00 67.38 193 ASN A CA 1
ATOM 1427 C C . ASN A 1 193 ? -20.487 7.160 4.733 1.00 67.38 193 ASN A C 1
ATOM 1429 O O . ASN A 1 193 ? -19.268 7.167 4.820 1.00 67.38 193 ASN A O 1
ATOM 1433 N N . ASP A 1 194 ? -21.194 8.289 4.741 1.00 63.44 194 ASP A N 1
ATOM 1434 C CA . ASP A 1 194 ? -20.625 9.618 5.004 1.00 63.44 194 ASP A CA 1
ATOM 1435 C C . ASP A 1 194 ? -19.533 10.106 4.009 1.00 63.44 194 ASP A C 1
ATOM 1437 O O . ASP A 1 194 ? -18.755 11.011 4.305 1.00 63.44 194 ASP A O 1
ATOM 1441 N N . ASP A 1 195 ? -19.586 9.549 2.783 1.00 58.31 195 ASP A N 1
ATOM 1442 C CA . ASP A 1 195 ? -19.164 10.015 1.435 1.00 58.31 195 ASP A CA 1
ATOM 1443 C C . ASP A 1 195 ? -17.753 10.579 1.198 1.00 58.31 195 ASP A C 1
ATOM 1445 O O . ASP A 1 195 ? -17.371 10.855 0.051 1.00 58.31 195 ASP A O 1
ATOM 1449 N N . LEU A 1 196 ? -16.948 10.703 2.240 1.00 65.00 196 LEU A N 1
ATOM 1450 C CA . LEU A 1 196 ? -15.601 11.240 2.150 1.00 65.00 196 LEU A CA 1
ATOM 1451 C C . LEU A 1 196 ? -14.525 10.127 2.216 1.00 65.00 196 LEU A C 1
ATOM 1453 O O . LEU A 1 196 ? -13.396 10.358 1.758 1.00 65.00 196 LEU A O 1
ATOM 1457 N N . GLY A 1 197 ? -14.869 8.940 2.737 1.00 60.03 197 GLY A N 1
ATOM 1458 C CA . GLY A 1 197 ? -14.026 7.741 2.876 1.00 60.03 197 GLY A CA 1
ATOM 1459 C C . GLY A 1 197 ? -13.820 6.972 1.604 1.00 60.03 197 GLY A C 1
ATOM 1460 O O . GLY A 1 197 ? -12.689 6.791 1.139 1.00 60.03 197 GLY A O 1
ATOM 1461 N N . HIS A 1 198 ? -14.933 6.567 1.013 1.00 66.12 198 HIS A N 1
ATOM 1462 C CA . HIS A 1 198 ? -14.918 5.765 -0.186 1.00 66.12 198 HIS A CA 1
ATOM 1463 C C . HIS A 1 198 ? -14.780 6.605 -1.450 1.00 66.12 198 HIS A C 1
ATOM 1465 O O . HIS A 1 198 ? -15.594 7.473 -1.786 1.00 66.12 198 HIS A O 1
ATOM 1471 N N . ARG A 1 199 ? -13.736 6.305 -2.221 1.00 63.72 199 ARG A N 1
ATOM 1472 C CA . ARG A 1 199 ? -13.532 6.896 -3.540 1.00 63.72 199 ARG A CA 1
ATOM 1473 C C . ARG A 1 199 ? -14.467 6.193 -4.537 1.00 63.72 199 ARG A C 1
ATOM 1475 O O . ARG A 1 199 ? -14.020 5.309 -5.249 1.00 63.72 199 ARG A O 1
ATOM 1482 N N . LEU A 1 200 ? -15.742 6.629 -4.561 1.00 58.59 200 LEU A N 1
ATOM 1483 C CA . LEU A 1 200 ? -16.829 6.459 -5.563 1.00 58.59 200 LEU A CA 1
ATOM 1484 C C . LEU A 1 200 ? -18.131 5.850 -5.008 1.00 58.59 200 LEU A C 1
ATOM 1486 O O . LEU A 1 200 ? -18.175 4.684 -4.666 1.00 58.59 200 LEU A O 1
ATOM 1490 N N . ALA A 1 201 ? -19.254 6.562 -5.104 1.00 54.78 201 ALA A N 1
ATOM 1491 C CA . ALA A 1 201 ? -20.587 6.093 -4.680 1.00 54.78 201 ALA A CA 1
ATOM 1492 C C . ALA A 1 201 ? -21.216 4.937 -5.511 1.00 54.78 201 ALA A C 1
ATOM 1494 O O . ALA A 1 201 ? -22.417 4.687 -5.410 1.00 54.78 201 ALA A O 1
ATOM 1495 N N . SER A 1 202 ? -20.474 4.303 -6.427 1.00 57.78 202 SER A N 1
ATOM 1496 C CA . SER A 1 202 ? -21.016 3.339 -7.403 1.00 57.78 202 SER A CA 1
ATOM 1497 C C . SER A 1 202 ? -20.605 1.887 -7.167 1.00 57.78 202 SER A C 1
ATOM 1499 O O . SER A 1 202 ? -20.899 1.047 -8.022 1.00 57.78 202 SER A O 1
ATOM 1501 N N . HIS A 1 203 ? -19.937 1.578 -6.052 1.00 60.31 203 HIS A N 1
ATOM 1502 C CA . HIS A 1 203 ? -19.412 0.239 -5.779 1.00 60.31 203 HIS A CA 1
ATOM 1503 C C . HIS A 1 203 ? -20.018 -0.428 -4.538 1.00 60.31 203 HIS A C 1
ATOM 1505 O O . HIS A 1 203 ? -19.550 -1.498 -4.176 1.00 60.31 203 HIS A O 1
ATOM 1511 N N . ALA A 1 204 ? -21.144 0.068 -4.012 1.00 60.00 204 ALA A N 1
ATOM 1512 C CA . ALA A 1 204 ? -21.950 -0.554 -2.950 1.00 60.00 204 ALA A CA 1
ATOM 1513 C C . ALA A 1 204 ? -22.167 -2.077 -3.081 1.00 60.00 204 ALA A C 1
ATOM 1515 O O . ALA A 1 204 ? -22.443 -2.769 -2.105 1.00 60.00 204 ALA A O 1
ATOM 1516 N N . SER A 1 205 ? -22.124 -2.609 -4.309 1.00 62.97 205 SER A N 1
ATOM 1517 C CA . SER A 1 205 ? -22.310 -4.032 -4.610 1.00 62.97 205 SER A CA 1
ATOM 1518 C C . SER A 1 205 ? -21.012 -4.830 -4.782 1.00 62.97 205 SER A C 1
ATOM 1520 O O . SER A 1 205 ? -21.080 -6.001 -5.160 1.00 62.97 205 SER A O 1
ATOM 1522 N N . TRP A 1 206 ? -19.842 -4.214 -4.610 1.00 67.56 206 TRP A N 1
ATOM 1523 C CA . TRP A 1 206 ? -18.567 -4.925 -4.594 1.00 67.56 206 TRP A CA 1
ATOM 1524 C C . TRP A 1 206 ? -18.421 -5.705 -3.286 1.00 67.56 206 TRP A C 1
ATOM 1526 O O . TRP A 1 206 ? -18.959 -5.297 -2.260 1.00 67.56 206 TRP A O 1
ATOM 1536 N N . PRO A 1 207 ? -17.717 -6.850 -3.308 1.00 68.38 207 PRO A N 1
ATOM 1537 C CA . PRO A 1 207 ? -17.532 -7.669 -2.110 1.00 68.38 207 PRO A CA 1
ATOM 1538 C C . PRO A 1 207 ? -16.765 -6.940 -0.997 1.00 68.38 207 PRO A C 1
ATOM 1540 O O . PRO A 1 207 ? -16.839 -7.362 0.153 1.00 68.38 207 PRO A O 1
ATOM 1543 N N . TYR A 1 208 ? -16.069 -5.855 -1.345 1.00 76.88 208 TYR A N 1
ATOM 1544 C CA . TYR A 1 208 ? -15.261 -5.035 -0.458 1.00 76.88 208 TYR A CA 1
ATOM 1545 C C . TYR A 1 208 ? -15.789 -3.600 -0.521 1.00 76.88 208 TYR A C 1
ATOM 1547 O O . TYR A 1 208 ? -15.659 -2.942 -1.552 1.00 76.88 208 TYR A O 1
ATOM 1555 N N . ASN A 1 209 ? -16.441 -3.147 0.551 1.00 80.75 209 ASN A N 1
ATOM 1556 C CA . ASN A 1 209 ? -17.025 -1.804 0.665 1.00 80.75 209 ASN A CA 1
ATOM 1557 C C . ASN A 1 209 ? -16.078 -0.794 1.328 1.00 80.75 209 ASN A C 1
ATOM 1559 O O . ASN A 1 209 ? -16.407 0.383 1.393 1.00 80.75 209 ASN A O 1
ATOM 1563 N N . ILE A 1 210 ? -14.921 -1.249 1.812 1.00 88.88 210 ILE A N 1
ATOM 1564 C CA . ILE A 1 210 ? -13.930 -0.415 2.489 1.00 88.88 210 ILE A CA 1
ATOM 1565 C C . ILE A 1 210 ? -12.769 -0.184 1.528 1.00 88.88 210 ILE A C 1
ATOM 1567 O O . ILE A 1 210 ? -12.196 -1.129 0.979 1.00 88.88 210 ILE A O 1
ATOM 1571 N N . SER A 1 211 ? -12.411 1.078 1.329 1.00 91.25 211 SER A N 1
ATOM 1572 C CA . SER A 1 211 ? -11.303 1.489 0.471 1.00 91.25 211 SER A CA 1
ATOM 1573 C C . SER A 1 211 ? -10.246 2.232 1.267 1.00 91.25 211 SER A C 1
ATOM 1575 O O . SER A 1 211 ? -10.551 2.896 2.255 1.00 91.25 211 SER A O 1
ATOM 1577 N N . GLY A 1 212 ? -9.000 2.122 0.819 1.00 92.19 212 GLY A N 1
ATOM 1578 C CA . GLY A 1 212 ? -7.894 2.897 1.343 1.00 92.19 212 GLY A CA 1
ATOM 1579 C C . GLY A 1 212 ? -7.219 3.694 0.246 1.00 92.19 212 GLY A C 1
ATOM 1580 O O . GLY A 1 212 ? -6.943 3.178 -0.839 1.00 92.19 212 GLY A O 1
ATOM 1581 N N . TRP A 1 213 ? -6.948 4.964 0.519 1.00 91.50 213 TRP A N 1
ATOM 1582 C CA . TRP A 1 213 ? -6.221 5.810 -0.411 1.00 91.50 213 TRP A CA 1
ATOM 1583 C C . TRP A 1 213 ? -5.441 6.901 0.308 1.00 91.50 213 TRP A C 1
ATOM 1585 O O . TRP A 1 213 ? -5.824 7.393 1.369 1.00 91.50 213 TRP A O 1
ATOM 1595 N N . GLY A 1 214 ? -4.312 7.281 -0.268 1.00 90.75 214 GLY A N 1
ATOM 1596 C CA . GLY A 1 214 ? -3.358 8.143 0.409 1.00 90.75 214 GLY A CA 1
ATOM 1597 C C . GLY A 1 214 ? -2.210 8.536 -0.494 1.00 90.75 214 GLY A C 1
ATOM 1598 O O . GLY A 1 214 ? -2.106 8.049 -1.614 1.00 90.75 214 GLY A O 1
ATOM 1599 N N . TRP A 1 215 ? -1.350 9.416 -0.005 1.00 90.56 215 TRP A N 1
ATOM 1600 C CA . TRP A 1 215 ? -0.229 9.952 -0.765 1.00 90.56 215 TRP A CA 1
ATOM 1601 C C . TRP A 1 215 ? 1.089 9.554 -0.115 1.00 90.56 215 TRP A C 1
ATOM 1603 O O . TRP A 1 215 ? 1.218 9.569 1.112 1.00 90.56 215 TRP A O 1
ATOM 1613 N N . ILE A 1 216 ? 2.079 9.256 -0.952 1.00 92.38 216 ILE A N 1
ATOM 1614 C CA . ILE A 1 216 ? 3.404 8.805 -0.523 1.00 92.38 216 ILE A CA 1
ATOM 1615 C C . ILE A 1 216 ? 4.471 9.629 -1.241 1.00 92.38 216 ILE A C 1
ATOM 1617 O O . ILE A 1 216 ? 4.336 9.962 -2.420 1.00 92.38 216 ILE A O 1
ATOM 1621 N N . ASN A 1 217 ? 5.556 9.927 -0.541 1.00 92.06 217 ASN A N 1
ATOM 1622 C CA . ASN A 1 217 ? 6.807 10.392 -1.119 1.00 92.06 217 ASN A CA 1
ATOM 1623 C C . ASN A 1 217 ? 7.831 9.265 -1.120 1.00 92.06 217 ASN A C 1
ATOM 1625 O O . ASN A 1 217 ? 7.875 8.435 -0.215 1.00 92.06 217 ASN A O 1
ATOM 1629 N N . HIS A 1 218 ? 8.697 9.275 -2.123 1.00 92.81 218 HIS A N 1
ATOM 1630 C CA . HIS A 1 218 ? 9.744 8.279 -2.291 1.00 92.81 218 HIS A CA 1
ATOM 1631 C C . HIS A 1 218 ? 10.923 8.873 -3.067 1.00 92.81 218 HIS A C 1
ATOM 1633 O O . HIS A 1 218 ? 10.810 9.933 -3.684 1.00 92.81 218 HIS A O 1
ATOM 1639 N N . GLY A 1 219 ? 12.049 8.159 -3.074 1.00 87.50 219 GLY A N 1
ATOM 1640 C CA . GLY A 1 219 ? 13.257 8.546 -3.808 1.00 87.50 219 GLY A CA 1
ATOM 1641 C C . GLY A 1 219 ? 14.260 9.345 -2.970 1.00 87.50 219 GLY A C 1
ATOM 1642 O O . GLY A 1 219 ? 14.200 9.346 -1.745 1.00 87.50 219 GLY A O 1
ATOM 1643 N N . ASP A 1 220 ? 15.211 10.001 -3.643 1.00 85.56 220 ASP A N 1
ATOM 1644 C CA . ASP A 1 220 ? 16.360 10.647 -2.983 1.00 85.56 220 ASP A CA 1
ATOM 1645 C C . ASP A 1 220 ? 15.977 11.896 -2.167 1.00 85.56 220 ASP A C 1
ATOM 1647 O O . ASP A 1 220 ? 16.682 12.266 -1.228 1.00 85.56 220 ASP A O 1
ATOM 1651 N N . ASP A 1 221 ? 14.871 12.557 -2.528 1.00 86.75 221 ASP A N 1
ATOM 1652 C CA . ASP A 1 221 ? 14.322 13.708 -1.808 1.00 86.75 221 ASP A CA 1
ATOM 1653 C C . ASP A 1 221 ? 12.887 13.420 -1.356 1.00 86.75 221 ASP A C 1
ATOM 1655 O O . ASP A 1 221 ? 11.912 13.686 -2.059 1.00 86.75 221 ASP A O 1
ATOM 1659 N N . LEU A 1 222 ? 12.774 12.914 -0.130 1.00 85.81 222 LEU A N 1
ATOM 1660 C CA . LEU A 1 222 ? 11.512 12.557 0.518 1.00 85.81 222 LEU A CA 1
ATOM 1661 C C . LEU A 1 222 ? 10.609 13.768 0.831 1.00 85.81 222 LEU A C 1
ATOM 1663 O O . LEU A 1 222 ? 9.473 13.594 1.273 1.00 85.81 222 LEU A O 1
ATOM 1667 N N . SER A 1 223 ? 11.084 15.001 0.613 1.00 82.44 223 SER A N 1
ATOM 1668 C CA . SER A 1 223 ? 10.276 16.214 0.785 1.00 82.44 223 SER A CA 1
ATOM 1669 C C . SER A 1 223 ? 9.477 16.590 -0.465 1.00 82.44 223 SER A C 1
ATOM 1671 O O . SER A 1 223 ? 8.515 17.360 -0.369 1.00 82.44 223 SER A O 1
ATOM 1673 N N . VAL A 1 224 ? 9.842 16.051 -1.634 1.00 83.00 224 VAL A N 1
ATOM 1674 C CA . VAL A 1 224 ? 9.209 16.364 -2.916 1.00 83.00 224 VAL A CA 1
ATOM 1675 C C . VAL A 1 224 ? 8.192 15.290 -3.262 1.00 83.00 224 VAL A C 1
ATOM 1677 O O . VAL A 1 224 ? 8.533 14.137 -3.505 1.00 83.00 224 VAL A O 1
ATOM 1680 N N . HIS A 1 225 ? 6.929 15.696 -3.338 1.00 85.88 225 HIS A N 1
ATOM 1681 C CA . HIS A 1 225 ? 5.871 14.791 -3.739 1.00 85.88 225 HIS A CA 1
ATOM 1682 C C . HIS A 1 225 ? 5.755 14.695 -5.261 1.00 85.88 225 HIS A C 1
ATOM 1684 O O . HIS A 1 225 ? 5.705 15.709 -5.967 1.00 85.88 225 HIS A O 1
ATOM 1690 N N . ASN A 1 226 ? 5.684 13.466 -5.770 1.00 86.44 226 ASN A N 1
ATOM 1691 C CA . ASN A 1 226 ? 5.350 13.205 -7.160 1.00 86.44 226 ASN A CA 1
ATOM 1692 C C . ASN A 1 226 ? 3.831 13.043 -7.287 1.00 86.44 226 ASN A C 1
ATOM 1694 O O . ASN A 1 226 ? 3.242 12.220 -6.598 1.00 86.44 226 ASN A O 1
ATOM 1698 N N . TYR A 1 227 ? 3.204 13.821 -8.175 1.00 79.88 227 TYR A N 1
ATOM 1699 C CA . TYR A 1 227 ? 1.751 14.043 -8.196 1.00 79.88 227 TYR A CA 1
ATOM 1700 C C . TYR A 1 227 ? 0.890 12.776 -8.248 1.00 79.88 227 TYR A C 1
ATOM 1702 O O . TYR A 1 227 ? -0.263 12.807 -7.827 1.00 79.88 227 TYR A O 1
ATOM 1710 N N . SER A 1 228 ? 1.413 11.681 -8.792 1.00 84.94 228 SER A N 1
ATOM 1711 C CA . SER A 1 228 ? 0.668 10.426 -8.895 1.00 84.94 228 SER A CA 1
ATOM 1712 C C . SER A 1 228 ? 1.196 9.320 -7.981 1.00 84.94 228 SER A C 1
ATOM 1714 O O . SER A 1 228 ? 0.859 8.168 -8.218 1.00 84.94 228 SER A O 1
ATOM 1716 N N . SER A 1 229 ? 2.038 9.628 -6.992 1.00 92.31 229 SER A N 1
ATOM 1717 C CA . SER A 1 229 ? 2.472 8.630 -6.012 1.00 92.31 229 SER A CA 1
ATOM 1718 C C . SER A 1 229 ? 1.401 8.430 -4.948 1.00 92.31 229 SER A C 1
ATOM 1720 O O . SER A 1 229 ? 1.254 9.256 -4.045 1.00 92.31 229 SER A O 1
ATOM 1722 N N . ASP A 1 230 ? 0.636 7.352 -5.056 1.00 93.50 230 ASP A N 1
ATOM 1723 C CA . ASP A 1 230 ? -0.509 7.107 -4.191 1.00 93.50 230 ASP A CA 1
ATOM 1724 C C . ASP A 1 230 ? -0.689 5.635 -3.800 1.00 93.50 230 ASP A C 1
ATOM 1726 O O . ASP A 1 230 ? -0.251 4.702 -4.481 1.00 93.50 230 ASP A O 1
ATOM 1730 N N . TRP A 1 231 ? -1.361 5.454 -2.664 1.00 94.88 231 TRP A N 1
ATOM 1731 C CA . TRP A 1 231 ? -2.085 4.231 -2.341 1.00 94.88 231 TRP A CA 1
ATOM 1732 C C . TRP A 1 231 ? -3.482 4.321 -2.942 1.00 94.88 231 TRP A C 1
ATOM 1734 O O . TRP A 1 231 ? -4.136 5.366 -2.838 1.00 94.88 231 TRP A O 1
ATOM 1744 N N . LEU A 1 232 ? -3.971 3.219 -3.503 1.00 93.81 232 LEU A N 1
ATOM 1745 C CA . LEU A 1 232 ? -5.348 3.123 -3.964 1.00 93.81 232 LEU A CA 1
ATOM 1746 C C . LEU A 1 232 ? -5.815 1.661 -3.971 1.00 93.81 232 LEU A C 1
ATOM 1748 O O . LEU A 1 232 ? -5.640 0.948 -4.954 1.00 93.81 232 LEU A O 1
ATOM 1752 N N . PHE A 1 233 ? -6.433 1.213 -2.883 1.00 94.88 233 PHE A N 1
ATOM 1753 C CA . PHE A 1 233 ? -6.784 -0.193 -2.670 1.00 94.88 233 PHE A CA 1
ATOM 1754 C C . PHE A 1 233 ? -8.175 -0.375 -2.053 1.00 94.88 233 PHE A C 1
ATOM 1756 O O . PHE A 1 233 ? -8.815 0.579 -1.609 1.00 94.88 233 PHE A O 1
ATOM 1763 N N . THR A 1 234 ? -8.637 -1.622 -2.016 1.00 93.69 234 THR 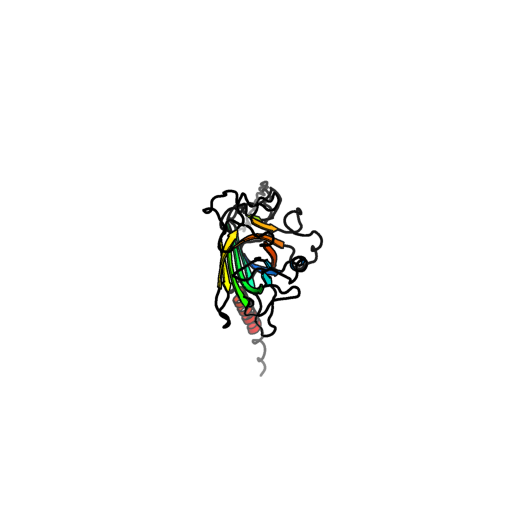A N 1
ATOM 1764 C CA . THR A 1 234 ? -9.790 -2.060 -1.214 1.00 93.69 234 THR A CA 1
ATOM 1765 C C . THR A 1 234 ? -9.339 -3.030 -0.127 1.00 93.69 234 THR A C 1
ATOM 1767 O O . THR A 1 234 ? -8.335 -3.728 -0.291 1.00 93.69 234 THR A O 1
ATOM 1770 N N . VAL A 1 235 ? -10.046 -3.028 1.002 1.00 94.44 235 VAL A N 1
ATOM 1771 C CA . VAL A 1 235 ? -9.764 -3.906 2.143 1.00 94.44 235 VAL A CA 1
ATOM 1772 C C . VAL A 1 235 ? -10.620 -5.160 2.026 1.00 94.44 235 VAL A C 1
ATOM 1774 O O . VAL A 1 235 ? -11.847 -5.093 1.954 1.00 94.44 235 VAL A O 1
ATOM 1777 N N . GLY A 1 236 ? -9.938 -6.297 1.973 1.00 93.94 236 GLY A N 1
ATOM 1778 C CA . GLY A 1 236 ? -10.506 -7.624 1.834 1.00 93.94 236 GLY A CA 1
ATOM 1779 C C . GLY A 1 236 ? -10.985 -8.234 3.146 1.00 93.94 236 GLY A C 1
ATOM 1780 O O . GLY A 1 236 ? -11.171 -7.571 4.167 1.00 93.94 236 GLY A O 1
ATOM 1781 N N . GLU A 1 237 ? -11.171 -9.549 3.126 1.00 93.50 237 GLU A N 1
ATOM 1782 C CA . GLU A 1 237 ? -11.478 -10.318 4.324 1.00 93.50 237 GLU A CA 1
ATOM 1783 C C . GLU A 1 237 ? -10.307 -10.347 5.330 1.00 93.50 237 GLU A C 1
ATOM 1785 O O . GLU A 1 237 ? -9.136 -10.243 4.940 1.00 93.50 237 GLU A O 1
ATOM 1790 N N . PRO A 1 238 ? -10.595 -10.533 6.634 1.00 94.81 238 PRO A N 1
ATOM 1791 C CA . PRO A 1 238 ? -9.553 -10.763 7.624 1.00 94.81 238 PRO A CA 1
ATOM 1792 C C . PRO A 1 238 ? -8.805 -12.070 7.337 1.00 94.81 238 PRO A C 1
ATOM 1794 O O . PRO A 1 238 ? -9.398 -13.110 7.024 1.00 94.81 238 PRO A O 1
ATOM 1797 N N . VAL A 1 239 ? -7.484 -12.027 7.487 1.00 94.38 239 VAL A N 1
ATOM 1798 C CA . VAL A 1 239 ? -6.588 -13.169 7.349 1.00 94.38 239 VAL A CA 1
ATOM 1799 C C . VAL A 1 239 ? -6.898 -14.163 8.472 1.00 94.38 239 VAL A C 1
ATOM 1801 O O . VAL A 1 239 ? -6.763 -13.831 9.651 1.00 94.38 239 VAL A O 1
ATOM 1804 N N . PRO A 1 240 ? -7.274 -15.419 8.165 1.00 91.00 240 PRO A N 1
ATOM 1805 C CA . PRO A 1 240 ? -7.620 -16.379 9.202 1.00 91.00 240 PRO A CA 1
ATOM 1806 C C . PRO A 1 240 ? -6.466 -16.603 10.181 1.00 91.00 240 PRO A C 1
ATOM 1808 O O . PRO A 1 240 ? -5.375 -17.029 9.790 1.00 91.00 240 PRO A O 1
ATOM 1811 N N . ALA A 1 241 ? -6.729 -16.401 11.476 1.00 86.50 241 ALA A N 1
ATOM 1812 C CA . ALA A 1 241 ? -5.751 -16.687 12.516 1.00 86.50 241 ALA A CA 1
ATOM 1813 C C . ALA A 1 241 ? -5.229 -18.136 12.371 1.00 86.50 241 ALA A C 1
ATOM 1815 O O . ALA A 1 241 ? -6.043 -19.065 12.261 1.00 86.50 241 ALA A O 1
ATOM 1816 N N . PRO A 1 242 ? -3.905 -18.387 12.447 1.00 77.88 242 PRO A N 1
ATOM 1817 C CA . PRO A 1 242 ? -3.323 -19.716 12.213 1.00 77.88 242 PRO A CA 1
ATOM 1818 C C . PRO A 1 242 ? -3.950 -20.852 13.048 1.00 77.88 242 PRO A C 1
ATOM 1820 O O . PRO A 1 242 ? -3.950 -22.015 12.644 1.00 77.88 242 PRO A O 1
ATOM 1823 N N . GLY A 1 243 ? -4.520 -20.529 14.215 1.00 75.25 243 GLY A N 1
ATOM 1824 C CA . GLY A 1 243 ? -5.191 -21.485 15.099 1.00 75.25 243 GLY A CA 1
ATOM 1825 C C . GLY A 1 243 ? -6.624 -21.867 14.704 1.00 75.25 243 GLY A C 1
ATOM 1826 O O . GLY A 1 243 ? -7.093 -22.933 15.109 1.00 75.25 243 GLY A O 1
ATOM 1827 N N . ALA A 1 244 ? -7.328 -21.057 13.907 1.00 76.31 244 ALA A N 1
ATOM 1828 C CA . ALA A 1 244 ? -8.730 -21.305 13.559 1.00 76.31 244 ALA A CA 1
ATOM 1829 C C . ALA A 1 244 ? -8.894 -22.599 12.741 1.00 76.31 244 ALA A C 1
ATOM 1831 O O . ALA A 1 244 ? -9.778 -23.415 13.017 1.00 76.31 244 ALA A O 1
ATOM 1832 N N . ALA A 1 245 ? -7.974 -22.847 11.804 1.00 73.88 245 ALA A N 1
ATOM 1833 C CA . ALA A 1 245 ? -7.947 -24.076 11.013 1.00 73.88 245 ALA A CA 1
ATOM 1834 C C . ALA A 1 245 ? -7.686 -25.318 11.883 1.00 73.88 245 ALA A C 1
ATOM 1836 O O . ALA A 1 245 ? -8.336 -26.353 11.718 1.00 73.88 245 ALA A O 1
ATOM 1837 N N . VAL A 1 246 ? -6.778 -25.212 12.860 1.00 75.25 246 VAL A N 1
ATOM 1838 C CA . VAL A 1 246 ? -6.461 -26.312 13.783 1.00 75.25 246 VAL A CA 1
ATOM 1839 C C . VAL A 1 246 ? -7.679 -26.671 14.637 1.00 75.25 2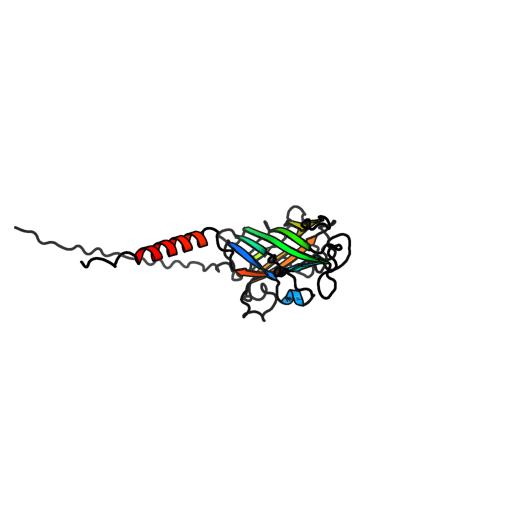46 VAL A C 1
ATOM 1841 O O . VAL A 1 246 ? -8.004 -27.851 14.780 1.00 75.25 246 VAL A O 1
ATOM 1844 N N . LEU A 1 247 ? -8.399 -25.675 15.160 1.00 74.31 247 LEU A N 1
ATOM 1845 C CA . LEU A 1 247 ? -9.614 -25.903 15.947 1.00 74.31 247 LEU A CA 1
ATOM 1846 C C . LEU A 1 247 ? -10.741 -26.526 15.112 1.00 74.31 247 LEU A C 1
ATOM 1848 O O . LEU A 1 247 ? -11.401 -27.456 15.584 1.00 74.31 247 LEU A O 1
ATOM 1852 N N . ALA A 1 248 ? -10.922 -26.087 13.863 1.00 74.81 248 ALA A N 1
ATOM 1853 C CA . ALA A 1 248 ? -11.893 -26.685 12.947 1.00 74.81 248 ALA A CA 1
ATOM 1854 C C . ALA A 1 248 ? -11.580 -28.168 12.668 1.00 74.81 248 ALA A C 1
ATOM 1856 O O . ALA A 1 248 ? -12.472 -29.021 12.736 1.00 74.81 248 ALA A O 1
ATOM 1857 N N . LEU A 1 249 ? -10.305 -28.504 12.439 1.00 75.06 249 LEU A N 1
ATOM 1858 C CA . LEU A 1 249 ? -9.858 -29.885 12.234 1.00 75.06 249 LEU A CA 1
ATOM 1859 C C . LEU A 1 249 ? -10.050 -30.753 13.486 1.00 75.06 249 LEU A C 1
ATOM 1861 O O . LEU A 1 249 ? -10.508 -31.894 13.379 1.00 75.06 249 LEU A O 1
ATOM 1865 N N . ILE A 1 250 ? -9.761 -30.217 14.676 1.00 77.38 250 ILE A N 1
ATOM 1866 C CA . ILE A 1 250 ? -10.023 -30.903 15.950 1.00 77.38 250 ILE A CA 1
ATOM 1867 C C . ILE A 1 250 ? -11.527 -31.179 16.108 1.00 77.38 250 ILE A C 1
ATOM 1869 O O . ILE A 1 250 ? -11.913 -32.306 16.431 1.00 77.38 250 ILE A O 1
ATOM 1873 N N . GLY A 1 251 ? -12.380 -30.190 15.824 1.00 71.81 251 GLY A N 1
ATOM 1874 C CA . GLY A 1 251 ? -13.836 -30.336 15.863 1.00 71.81 251 GLY A CA 1
ATOM 1875 C C . GLY A 1 251 ? -14.346 -31.441 14.932 1.00 71.81 251 GLY A C 1
ATOM 1876 O O . GLY A 1 251 ? -15.093 -32.325 15.362 1.00 71.81 251 GLY A O 1
ATOM 1877 N N . LEU A 1 252 ? -13.878 -31.464 13.679 1.00 78.56 252 LEU A N 1
ATOM 1878 C CA . LEU A 1 252 ? -14.229 -32.505 12.705 1.00 78.56 252 LEU A CA 1
ATOM 1879 C C . LEU A 1 252 ? -13.750 -33.901 13.139 1.00 78.56 252 LEU A C 1
ATOM 1881 O O . LEU A 1 252 ? -14.495 -34.880 13.015 1.00 78.56 252 LEU A O 1
ATOM 1885 N N . GLY A 1 253 ? -12.549 -34.000 13.716 1.00 73.50 253 GLY A N 1
ATOM 1886 C CA . GLY A 1 253 ? -12.010 -35.252 14.252 1.00 73.50 253 GLY A CA 1
ATOM 1887 C C . GLY A 1 253 ? -12.864 -35.850 15.378 1.00 73.50 253 GLY A C 1
ATOM 1888 O O . GLY A 1 253 ? -13.063 -37.069 15.432 1.00 73.50 253 GLY A O 1
ATOM 1889 N N . MET A 1 254 ? -13.438 -35.010 16.248 1.00 74.81 254 MET A N 1
ATOM 1890 C CA . MET A 1 254 ? -14.335 -35.468 17.317 1.00 74.81 254 MET A CA 1
ATOM 1891 C C . MET A 1 254 ? -15.695 -35.949 16.786 1.00 74.81 254 MET A C 1
ATOM 1893 O O . MET A 1 254 ? -16.228 -36.945 17.284 1.00 74.81 254 MET A O 1
ATOM 1897 N N . VAL A 1 255 ? -16.239 -35.309 15.744 1.00 74.94 255 VAL A N 1
ATOM 1898 C CA . VAL A 1 255 ? -17.513 -35.715 15.116 1.00 74.94 255 VAL A CA 1
ATOM 1899 C C . VAL A 1 255 ? -17.364 -37.039 14.357 1.00 74.94 255 VAL A C 1
ATOM 1901 O O . VAL A 1 255 ? -18.224 -37.917 14.472 1.00 74.94 255 VAL A O 1
ATOM 1904 N N . GLY A 1 256 ? -16.245 -37.240 13.654 1.00 71.12 256 GLY A N 1
ATOM 1905 C CA . GLY A 1 256 ? -15.965 -38.481 12.922 1.00 71.12 256 GLY A CA 1
ATOM 1906 C C . GLY A 1 256 ? -15.837 -39.719 13.822 1.00 71.12 256 GLY A C 1
ATOM 1907 O O . GLY A 1 256 ? -16.233 -40.819 13.432 1.00 71.12 256 GLY A O 1
ATOM 1908 N N . ARG A 1 257 ? -15.355 -39.557 15.062 1.00 67.00 257 ARG A N 1
ATOM 1909 C CA . ARG A 1 257 ? -15.143 -40.679 15.994 1.00 67.00 257 ARG A CA 1
ATOM 1910 C C . ARG A 1 257 ? -16.442 -41.239 16.588 1.00 67.00 257 ARG A C 1
ATOM 1912 O O . ARG A 1 257 ? -16.473 -42.402 16.987 1.00 67.00 257 ARG A O 1
ATOM 1919 N N . ARG A 1 258 ? -17.536 -40.466 16.607 1.00 62.47 258 ARG A N 1
ATOM 1920 C CA . ARG A 1 258 ? -18.793 -40.862 17.273 1.00 62.47 258 ARG A CA 1
ATOM 1921 C C . ARG A 1 258 ? -19.656 -41.848 16.469 1.00 62.47 258 ARG A C 1
ATOM 1923 O O . ARG A 1 258 ? -20.581 -42.422 17.030 1.00 62.47 258 ARG A O 1
ATOM 1930 N N . ARG A 1 259 ? -19.349 -42.092 15.188 1.00 57.94 259 ARG A N 1
ATOM 1931 C CA . ARG A 1 259 ? -20.130 -42.996 14.314 1.00 57.94 259 ARG A CA 1
ATOM 1932 C C . ARG A 1 259 ? -19.641 -44.452 14.251 1.00 57.94 259 ARG A C 1
ATOM 1934 O O . ARG A 1 259 ? -20.288 -45.254 13.596 1.00 57.94 259 ARG A O 1
ATOM 1941 N N . ARG A 1 260 ? -18.555 -44.832 14.938 1.00 58.72 260 ARG A N 1
ATOM 1942 C CA . ARG A 1 260 ? -17.985 -46.203 14.874 1.00 58.72 260 ARG A CA 1
ATOM 1943 C C . ARG A 1 260 ? -18.380 -47.152 16.020 1.00 58.72 260 ARG A C 1
ATOM 1945 O O . ARG A 1 260 ? -17.747 -48.186 16.183 1.00 58.72 260 ARG A O 1
ATOM 1952 N N . GLY A 1 261 ? -19.391 -46.816 16.825 1.00 58.62 261 GLY A N 1
ATOM 1953 C CA . GLY A 1 261 ? -19.700 -47.541 18.068 1.00 58.62 261 GLY A CA 1
ATOM 1954 C C . GLY A 1 261 ? -20.968 -48.403 18.103 1.00 58.62 261 GLY A C 1
ATOM 1955 O O . GLY A 1 261 ? -21.295 -48.876 19.185 1.00 58.62 261 GLY A O 1
ATOM 1956 N N . ILE A 1 262 ? -21.713 -48.583 17.004 1.00 60.09 262 ILE A N 1
ATOM 1957 C CA . ILE A 1 262 ? -23.001 -49.312 17.032 1.00 60.09 262 ILE A CA 1
ATOM 1958 C C . ILE A 1 262 ? -23.108 -50.310 15.873 1.00 60.09 262 ILE A C 1
ATOM 1960 O O . ILE A 1 262 ? -24.070 -50.278 15.124 1.00 60.09 262 ILE A O 1
ATOM 1964 N N . GLU A 1 263 ? -22.132 -51.196 15.698 1.00 61.31 263 GLU A N 1
ATOM 1965 C CA . GLU A 1 263 ? -22.338 -52.432 14.933 1.00 61.31 263 GLU A CA 1
ATOM 1966 C C . GLU A 1 263 ? -21.588 -53.564 15.650 1.00 61.31 263 GLU A C 1
ATOM 1968 O O . GLU A 1 263 ? -20.419 -53.404 15.994 1.00 61.31 263 GLU A O 1
ATOM 1973 N N . ASN A 1 264 ? -22.285 -54.684 15.876 1.00 59.25 264 ASN A N 1
ATOM 1974 C CA . ASN A 1 264 ? -21.845 -55.960 16.472 1.00 59.25 264 ASN A CA 1
ATOM 1975 C C . ASN A 1 264 ? -22.155 -56.188 17.962 1.00 59.25 264 ASN A C 1
ATOM 1977 O O . ASN A 1 264 ? -21.272 -56.267 18.812 1.00 59.25 264 ASN A O 1
ATOM 1981 N N . ALA A 1 265 ? -23.438 -56.428 18.241 1.00 54.53 265 ALA A N 1
ATOM 1982 C CA . ALA A 1 265 ? -23.869 -57.365 19.278 1.00 54.53 265 ALA A CA 1
ATOM 1983 C C . ALA A 1 265 ? -24.978 -58.241 18.675 1.00 54.53 265 ALA A C 1
ATOM 1985 O O . ALA A 1 265 ? -26.142 -57.845 18.650 1.00 54.53 265 ALA A O 1
ATOM 1986 N N . GLY A 1 266 ? -24.599 -59.384 18.106 1.00 68.56 266 GLY A N 1
ATOM 1987 C CA . GLY A 1 266 ? -25.543 -60.296 17.470 1.00 68.56 266 GLY A CA 1
ATOM 1988 C C . GLY A 1 266 ? -24.887 -61.544 16.895 1.00 68.56 266 GLY A C 1
ATOM 1989 O O . GLY A 1 266 ? -24.968 -61.721 15.690 1.00 68.56 266 GLY A O 1
ATOM 1990 N N . GLU A 1 267 ? -24.266 -62.361 17.751 1.00 52.09 267 GLU A N 1
ATOM 1991 C CA . GLU A 1 267 ? -24.220 -63.835 17.667 1.00 52.09 267 GLU A CA 1
ATOM 1992 C C . GLU A 1 267 ? -24.153 -64.414 19.087 1.00 52.09 267 GLU A C 1
ATOM 1994 O O . GLU A 1 267 ? -23.429 -63.827 19.928 1.00 52.09 267 GLU A O 1
#

pLDDT: mean 80.48, std 16.08, range [37.78, 98.81]

Solvent-accessible surface area (backbone atoms only — not comparable to full-atom values): 15184 Å² total; per-residue (Å²): 140,80,84,86,87,78,84,80,81,83,82,81,82,82,81,81,78,85,67,88,71,76,80,72,78,71,59,79,64,71,74,45,42,24,35,35,33,44,25,82,68,26,49,81,62,52,50,56,16,24,37,31,41,53,41,70,70,94,57,80,52,49,22,40,25,21,24,74,40,64,76,84,82,83,53,58,30,52,28,30,37,40,37,44,62,41,98,82,53,62,40,44,36,44,34,46,32,34,36,31,36,32,25,30,51,64,67,87,38,70,46,58,54,88,52,65,29,48,49,28,42,38,43,32,41,39,69,65,41,42,36,56,80,46,101,88,50,53,33,45,32,27,35,33,82,53,67,46,87,92,56,55,36,45,30,40,41,32,39,51,77,80,86,73,56,70,52,73,40,56,33,31,44,50,48,60,80,70,54,81,60,100,59,70,53,20,34,34,36,14,31,65,72,87,64,74,38,23,96,60,94,84,45,86,86,45,100,46,56,34,25,35,40,30,37,40,12,48,60,98,51,61,82,53,69,50,98,68,17,28,43,34,24,25,45,50,62,68,59,77,58,84,60,58,63,54,52,52,52,53,54,50,54,57,60,65,61,72,75,78,79,84,81,87,89,86,132

Sequence (267 aa):
MGLRQSSVAALAVAVLVLGAVGVQADPILGNDTYFLHNHPDGSVRPPLYGLRLDNLGTVAGDYTFDFDYSDGAGRSSDMRLDLNLDADGTGGTIRIFGEVYGGLNSGMGYAAPSLNVGWWDVDFLYDFGLESLEPGDDDIAIFNTGGSAASLNMGIISRQDDGFGTASYDMVDVSGGNKIGSRDYSLRLGDENDDLGHRLASHASWPYNISGWGWINHGDDLSVHNYSSDWLFTVGEPVPAPGAAVLALIGLGMVGRRRRGIENAGE

Foldseek 3Di:
DDDDDDDDDDDDDDDDPPDPDDPDPDAPDDQFKFWWAFFPCCVVQDDTAQFWDAPPDDDGAIKGWGQADDPVPPDGWTWMWGWAADPNQAFTKIKIWTKIFIFGDPRHGHDDVLRVGGIKTKIWMDGDQWHQDDRVFSKTFRFQAPPDPVRWTKIKIKHDPPPSDIDMKIKTFAHPDQDPPPDGTFKMKHFPPPNPQDPDNPCPPPQFRIWMKGFMAMDPDRNDGDPPGMGTITTHDGDDDPCVVVVVVVVVVVVVVVPPPDDDDDD

Radius of gyration: 26.11 Å; Cα contacts (8 Å, |Δi|>4): 561; chains: 1; bounding box: 63×86×84 Å